Protein AF-A0A1Y5DXV9-F1 (afdb_monomer_lite)

pLDDT: mean 87.69, std 17.57, range [29.34, 98.81]

Foldseek 3Di:
DAAPVRHDPVQVVLLQLLLVCLQANFWFDDPPDTDTDGNVRPQLQQLCQLCLLLVLLQCVVLVFQEEEEEQSGPVNQQQFFWDDPNDGPGRGSCVVSVHNYYHYDYSNPDPDCVSLVAAGQEYEYEQHLLLGDPVHSLNVLLSSLVRHPEEYEYEDEQDFGSTATPVRHTSRPDHDDPVVVVVSNVVSCVVVVRYKYKYWYWYWDQDPVRDIDIAIDMDIPDPPDDRPRRPGIHTDDPDDPPPPPPPDDDD

Radius of gyration: 18.92 Å; chains: 1; bounding box: 68×48×38 Å

Structure (mmCIF, N/CA/C/O backbone):
data_AF-A0A1Y5DXV9-F1
#
_entry.id   AF-A0A1Y5DXV9-F1
#
loop_
_atom_site.group_PDB
_atom_site.id
_atom_site.type_symbol
_atom_site.label_atom_id
_atom_site.label_alt_id
_atom_site.label_comp_id
_atom_site.label_asym_id
_atom_site.label_entity_id
_atom_site.label_seq_id
_atom_site.pdbx_PDB_ins_code
_atom_site.Cartn_x
_atom_site.Cartn_y
_atom_site.Cartn_z
_atom_site.occupancy
_atom_site.B_iso_or_equiv
_atom_site.auth_seq_id
_atom_site.auth_comp_id
_atom_site.auth_asym_id
_atom_site.auth_atom_id
_atom_site.pdbx_PDB_model_num
ATOM 1 N N . MET A 1 1 ? -9.441 -16.872 -14.986 1.00 82.38 1 MET A N 1
ATOM 2 C CA . MET A 1 1 ? -9.303 -15.666 -14.138 1.00 82.38 1 MET A CA 1
ATOM 3 C C . MET A 1 1 ? -8.155 -15.964 -13.194 1.00 82.38 1 MET A C 1
ATOM 5 O O . MET A 1 1 ? -8.167 -17.059 -12.653 1.00 82.38 1 MET A O 1
ATOM 9 N N . PHE A 1 2 ? -7.154 -15.088 -13.084 1.00 96.69 2 PHE A N 1
ATOM 10 C CA . PHE A 1 2 ? -5.999 -15.335 -12.213 1.00 96.69 2 PHE A CA 1
ATOM 11 C C . PHE A 1 2 ? -6.393 -15.278 -10.736 1.00 96.69 2 PHE A C 1
ATOM 13 O O . PHE A 1 2 ? -7.434 -14.715 -10.384 1.00 96.69 2 PHE A O 1
ATOM 20 N N . SER A 1 3 ? -5.578 -15.893 -9.889 1.00 95.69 3 SER A N 1
ATOM 21 C CA . SER A 1 3 ? -5.812 -16.014 -8.451 1.00 95.69 3 SER A CA 1
ATOM 22 C C . SER A 1 3 ? -4.490 -16.026 -7.689 1.00 95.69 3 SER A C 1
ATOM 24 O O . SER A 1 3 ? -3.425 -16.050 -8.291 1.00 95.69 3 SER A O 1
ATOM 26 N N . GLU A 1 4 ? -4.559 -16.066 -6.363 1.00 91.19 4 GLU A N 1
ATOM 27 C CA . GLU A 1 4 ? -3.380 -16.208 -5.505 1.00 91.19 4 GLU A CA 1
ATOM 28 C C . GLU A 1 4 ? -2.577 -17.488 -5.802 1.00 91.19 4 GLU A C 1
ATOM 30 O O . GLU A 1 4 ? -1.352 -17.447 -5.862 1.00 91.19 4 GLU A O 1
ATOM 35 N N . ILE A 1 5 ? -3.263 -18.612 -6.047 1.00 93.19 5 ILE A N 1
ATOM 36 C CA . ILE A 1 5 ? -2.628 -19.910 -6.342 1.00 93.19 5 ILE A CA 1
ATOM 37 C C . ILE A 1 5 ? -2.169 -20.033 -7.800 1.00 93.19 5 ILE A C 1
ATOM 39 O O . ILE A 1 5 ? -1.269 -20.807 -8.114 1.00 93.19 5 ILE A O 1
ATOM 43 N N . GLU A 1 6 ? -2.791 -19.271 -8.699 1.00 96.44 6 GLU A N 1
ATOM 44 C CA . GLU A 1 6 ? -2.459 -19.234 -10.121 1.00 96.44 6 GLU A CA 1
ATOM 45 C C . GLU A 1 6 ? -2.420 -17.773 -10.598 1.00 96.44 6 GLU A C 1
ATOM 47 O O . GLU A 1 6 ? -3.349 -17.303 -11.273 1.00 96.44 6 GLU A O 1
ATOM 52 N N . PRO A 1 7 ? -1.374 -17.020 -10.206 1.00 97.19 7 PRO A N 1
ATOM 53 C CA . PRO A 1 7 ? -1.229 -15.623 -10.588 1.00 97.19 7 PRO A CA 1
ATOM 54 C C . PRO A 1 7 ? -0.811 -15.506 -12.053 1.00 97.19 7 PRO A C 1
ATOM 56 O O . PRO A 1 7 ? -0.262 -16.446 -12.659 1.00 97.19 7 PRO A O 1
ATOM 59 N N . SER A 1 8 ? -1.027 -14.327 -12.636 1.00 98.38 8 SER A N 1
ATOM 60 C CA . SER A 1 8 ? -0.649 -14.107 -14.029 1.00 98.38 8 SER A CA 1
ATOM 61 C C . SER A 1 8 ? 0.853 -14.322 -14.263 1.00 98.38 8 SER A C 1
ATOM 63 O O . SER A 1 8 ? 1.681 -14.158 -13.354 1.00 98.38 8 SER A O 1
ATOM 65 N N . PRO A 1 9 ? 1.259 -14.684 -15.495 1.00 98.06 9 PRO A N 1
ATOM 66 C CA . PRO A 1 9 ? 2.672 -14.710 -15.856 1.00 98.06 9 PRO A CA 1
ATOM 67 C C . PRO A 1 9 ? 3.368 -13.370 -15.586 1.00 98.06 9 PRO A C 1
ATOM 69 O O . PRO A 1 9 ? 4.515 -13.353 -15.142 1.00 98.06 9 PRO A O 1
ATOM 72 N N . ARG A 1 10 ? 2.666 -12.246 -15.799 1.00 97.44 10 ARG A N 1
ATOM 73 C CA . ARG A 1 10 ? 3.218 -10.910 -15.566 1.00 97.44 10 ARG A CA 1
ATOM 74 C C . ARG A 1 10 ? 3.415 -10.623 -14.080 1.00 97.44 10 ARG A C 1
ATOM 76 O O . ARG A 1 10 ? 4.441 -10.054 -13.725 1.00 97.44 10 ARG A O 1
ATOM 83 N N . TYR A 1 11 ? 2.498 -11.048 -13.214 1.00 97.88 11 TYR A N 1
ATOM 84 C CA . TYR A 1 11 ? 2.658 -10.916 -11.764 1.00 97.88 11 TYR A CA 1
ATOM 85 C C . TYR A 1 11 ? 3.888 -11.670 -11.274 1.00 97.88 11 TYR A C 1
ATOM 87 O O . TYR A 1 11 ? 4.726 -11.090 -10.591 1.00 97.88 11 TYR A O 1
ATOM 95 N N . ARG A 1 12 ? 4.048 -12.934 -11.693 1.00 97.06 12 ARG A N 1
ATOM 96 C CA . ARG A 1 12 ? 5.229 -13.743 -11.347 1.00 97.06 12 ARG A CA 1
ATOM 97 C C . ARG A 1 12 ? 6.522 -13.101 -11.834 1.00 97.06 12 ARG A C 1
ATOM 99 O O . ARG A 1 12 ? 7.478 -13.011 -11.076 1.00 97.06 12 ARG A O 1
ATOM 106 N N . GLN A 1 13 ? 6.535 -12.602 -13.070 1.00 97.38 13 GLN A N 1
ATOM 107 C CA . GLN A 1 13 ? 7.688 -11.881 -13.603 1.00 97.38 13 GLN A CA 1
ATOM 108 C C . GLN A 1 13 ? 8.024 -10.645 -12.759 1.00 97.38 13 GLN A C 1
ATOM 110 O O . GLN A 1 13 ? 9.181 -10.446 -12.403 1.00 97.38 13 GLN A O 1
ATOM 115 N N . LEU A 1 14 ? 7.029 -9.812 -12.444 1.00 97.25 14 LEU A N 1
ATOM 116 C CA . LEU A 1 14 ? 7.237 -8.611 -11.639 1.00 97.25 14 LEU A CA 1
ATOM 117 C C . LEU A 1 14 ? 7.742 -8.969 -10.244 1.00 97.25 14 LEU A C 1
ATOM 119 O O . LEU A 1 14 ? 8.692 -8.349 -9.785 1.00 97.25 14 LEU A O 1
ATOM 123 N N . LEU A 1 15 ? 7.185 -10.000 -9.612 1.00 95.81 15 LEU A N 1
ATOM 124 C CA . LEU A 1 15 ? 7.624 -10.462 -8.300 1.00 95.81 15 LEU A CA 1
ATOM 125 C C . LEU A 1 15 ? 9.120 -10.812 -8.282 1.00 95.81 15 LEU A C 1
ATOM 127 O O . LEU A 1 15 ? 9.847 -10.350 -7.405 1.00 95.81 15 LEU A O 1
ATOM 131 N N . GLU A 1 16 ? 9.600 -11.544 -9.288 1.00 96.25 16 GLU A N 1
ATOM 132 C CA . GLU A 1 16 ? 11.028 -11.858 -9.432 1.00 96.25 16 GLU A CA 1
ATOM 133 C C . GLU A 1 16 ? 11.886 -10.606 -9.669 1.00 96.25 16 GLU A C 1
ATOM 135 O O . GLU A 1 16 ? 12.970 -10.471 -9.101 1.00 96.25 16 GLU A O 1
ATOM 140 N N . LEU A 1 17 ? 11.393 -9.631 -10.440 1.00 96.75 17 LEU A N 1
ATOM 141 C CA . LEU A 1 17 ? 12.085 -8.350 -10.605 1.00 96.75 17 LEU A CA 1
ATOM 142 C C . LEU A 1 17 ? 12.174 -7.576 -9.281 1.00 96.75 17 LEU A C 1
ATOM 144 O O . LEU A 1 17 ? 13.233 -7.031 -8.971 1.00 96.75 17 LEU A O 1
ATOM 148 N N . TYR A 1 18 ? 11.110 -7.554 -8.477 1.00 96.62 18 TYR A N 1
ATOM 149 C CA . TYR A 1 18 ? 11.123 -6.906 -7.163 1.00 96.62 18 TYR A CA 1
ATOM 150 C C . TYR A 1 18 ? 12.075 -7.607 -6.188 1.00 96.62 18 TYR A C 1
ATOM 152 O O . TYR A 1 18 ? 12.847 -6.917 -5.519 1.00 96.62 18 TYR A O 1
ATOM 160 N N . LYS A 1 19 ? 12.116 -8.947 -6.173 1.00 95.88 19 LYS A N 1
ATOM 161 C CA . LYS A 1 19 ? 13.121 -9.725 -5.422 1.00 95.88 19 LYS A CA 1
ATOM 162 C C . LYS A 1 19 ? 14.546 -9.316 -5.801 1.00 95.88 19 LYS A C 1
ATOM 164 O O . LYS A 1 19 ? 15.366 -9.012 -4.931 1.00 95.88 19 LYS A O 1
ATOM 169 N N . LEU A 1 20 ? 14.835 -9.215 -7.103 1.00 96.00 20 LEU A N 1
ATOM 170 C CA . LEU A 1 20 ? 16.138 -8.749 -7.589 1.00 96.00 20 LEU A CA 1
ATOM 171 C C . LEU A 1 20 ? 16.454 -7.329 -7.111 1.00 96.00 20 LEU A C 1
ATOM 173 O O . LEU A 1 20 ? 17.567 -7.081 -6.651 1.00 96.00 20 LEU A O 1
ATOM 177 N N . MET A 1 21 ? 15.484 -6.416 -7.172 1.00 96.56 21 MET A N 1
ATOM 178 C CA . MET A 1 21 ? 15.636 -5.027 -6.726 1.00 96.56 21 MET A CA 1
ATOM 179 C C . MET A 1 21 ? 15.884 -4.922 -5.214 1.00 96.56 21 MET A C 1
ATOM 181 O O . MET A 1 21 ? 16.690 -4.100 -4.777 1.00 96.56 21 MET A O 1
ATOM 185 N N . HIS A 1 22 ? 15.255 -5.775 -4.401 1.00 96.50 22 HIS A N 1
ATOM 186 C CA . HIS A 1 22 ? 15.556 -5.869 -2.971 1.00 96.50 22 HIS A CA 1
ATOM 187 C C . HIS A 1 22 ? 17.003 -6.308 -2.708 1.00 96.50 22 HIS A C 1
ATOM 189 O O . HIS A 1 22 ? 17.652 -5.741 -1.824 1.00 96.50 22 HIS A O 1
ATOM 195 N N . GLY A 1 23 ? 17.507 -7.276 -3.482 1.00 96.31 23 GLY A N 1
ATOM 196 C CA . GLY A 1 23 ? 18.852 -7.837 -3.325 1.00 96.31 23 GLY A CA 1
ATOM 197 C C . GLY A 1 23 ? 19.985 -6.990 -3.914 1.00 96.31 23 GLY A C 1
ATOM 198 O O . GLY A 1 23 ? 21.087 -6.993 -3.371 1.00 96.31 23 GLY A O 1
ATOM 199 N N . HIS A 1 24 ? 19.725 -6.235 -4.985 1.00 96.31 24 HIS A N 1
ATOM 200 C CA . HIS A 1 24 ? 20.769 -5.539 -5.756 1.00 96.31 24 HIS A CA 1
ATOM 201 C C . HIS A 1 24 ? 20.641 -4.014 -5.734 1.00 96.31 24 HIS A C 1
ATOM 203 O O . HIS A 1 24 ? 21.600 -3.312 -6.047 1.00 96.31 24 HIS A O 1
ATOM 209 N N . GLY A 1 25 ? 19.495 -3.485 -5.304 1.00 96.19 25 GLY A N 1
ATOM 210 C CA . GLY A 1 25 ? 19.206 -2.060 -5.365 1.00 96.19 25 GLY A CA 1
ATOM 211 C C . GLY A 1 25 ? 18.468 -1.659 -6.636 1.00 96.19 25 GLY A C 1
ATOM 212 O O . GLY A 1 25 ? 18.003 -2.500 -7.406 1.00 96.19 25 GLY A O 1
ATOM 213 N N . VAL A 1 26 ? 18.305 -0.350 -6.825 1.00 95.31 26 VAL A N 1
ATOM 214 C CA . VAL A 1 26 ? 17.503 0.214 -7.918 1.00 95.31 26 VAL A CA 1
ATOM 215 C C . VAL A 1 26 ? 18.116 1.480 -8.479 1.00 95.31 26 VAL A C 1
ATOM 217 O O . VAL A 1 26 ? 18.692 2.270 -7.737 1.00 95.31 26 VAL A O 1
ATOM 220 N N . SER A 1 27 ? 17.859 1.748 -9.753 1.00 91.00 27 SER A N 1
ATOM 221 C CA . SER A 1 27 ? 18.054 3.077 -10.326 1.00 91.00 27 SER A CA 1
ATOM 222 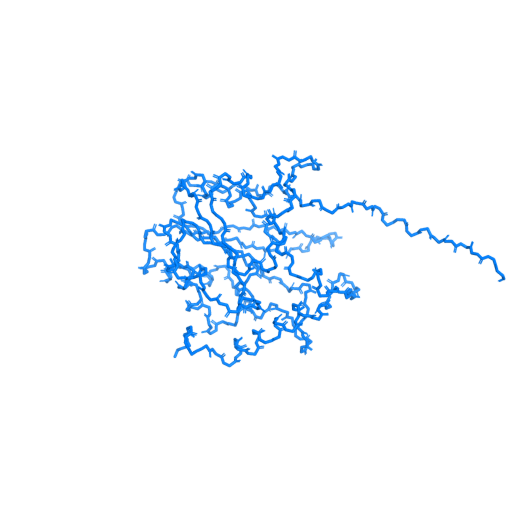C C . SER A 1 27 ? 16.770 3.896 -10.181 1.00 91.00 27 SER A C 1
ATOM 224 O O . SER A 1 27 ? 15.664 3.438 -10.500 1.00 91.00 27 SER A O 1
ATOM 226 N N . ARG A 1 28 ? 16.906 5.128 -9.686 1.00 90.69 28 ARG A N 1
ATOM 227 C CA . ARG A 1 28 ? 15.809 6.087 -9.537 1.00 90.69 28 ARG A CA 1
ATOM 228 C C . ARG A 1 28 ? 16.065 7.345 -10.337 1.00 90.69 28 ARG A C 1
ATOM 230 O O . ARG A 1 28 ? 17.163 7.882 -10.328 1.00 90.69 28 ARG A O 1
ATOM 237 N N . ARG A 1 29 ? 15.019 7.871 -10.961 1.00 84.44 29 ARG A N 1
ATOM 238 C CA . ARG A 1 29 ? 15.056 9.166 -11.626 1.00 84.44 29 ARG A CA 1
ATOM 239 C C . ARG A 1 29 ? 14.709 10.287 -10.650 1.00 84.44 29 ARG A C 1
ATOM 241 O O . ARG A 1 29 ? 13.638 10.261 -10.039 1.00 84.44 29 ARG A O 1
ATOM 248 N N . SER A 1 30 ? 15.578 11.288 -10.565 1.00 80.19 30 SER A N 1
ATOM 249 C CA . SER A 1 30 ? 15.343 12.547 -9.857 1.00 80.19 30 SER A CA 1
ATOM 250 C C . SER A 1 30 ? 15.525 13.699 -10.842 1.00 80.19 30 SER A C 1
ATOM 252 O O . SER A 1 30 ? 16.637 14.028 -11.243 1.00 80.19 30 SER A O 1
ATOM 254 N N . GLY A 1 31 ? 14.418 14.265 -11.330 1.00 80.69 31 GLY A N 1
ATOM 255 C CA . GLY A 1 31 ? 14.469 15.226 -12.434 1.00 80.69 31 GLY A CA 1
ATOM 256 C C . GLY A 1 31 ? 15.096 14.611 -13.692 1.00 80.69 31 GLY A C 1
ATOM 257 O O . GLY A 1 31 ? 14.545 13.665 -14.262 1.00 80.69 31 GLY A O 1
ATOM 258 N N . ASN A 1 32 ? 16.239 15.151 -14.119 1.00 81.69 32 ASN A N 1
ATOM 259 C CA . ASN A 1 32 ? 16.995 14.655 -15.274 1.00 81.69 32 ASN A CA 1
ATOM 260 C C . ASN A 1 32 ? 18.087 13.642 -14.904 1.00 81.69 32 ASN A C 1
ATOM 262 O O . ASN A 1 32 ? 18.665 13.039 -15.804 1.00 81.69 32 ASN A O 1
ATOM 266 N N . GLU A 1 33 ? 18.341 13.430 -13.616 1.00 87.19 33 GLU A N 1
ATOM 267 C CA . GLU A 1 33 ? 19.410 12.563 -13.131 1.00 87.19 33 GLU A CA 1
ATOM 268 C C . GLU A 1 33 ? 18.899 11.155 -12.835 1.00 87.19 33 GLU A C 1
ATOM 270 O O . GLU A 1 33 ? 17.729 10.950 -12.486 1.00 87.19 33 GLU A O 1
ATOM 275 N N . VAL A 1 34 ? 19.796 10.181 -12.975 1.00 88.12 34 VAL A N 1
ATOM 276 C CA . VAL A 1 34 ? 19.594 8.799 -12.540 1.00 88.12 34 VAL A CA 1
ATOM 277 C C . VAL A 1 34 ? 20.519 8.558 -11.356 1.00 88.12 34 VAL A C 1
ATOM 279 O O . VAL A 1 34 ? 21.721 8.783 -11.450 1.00 88.12 34 VAL A O 1
ATOM 282 N N . ILE A 1 35 ? 19.937 8.132 -10.242 1.00 92.38 35 ILE A N 1
ATOM 283 C CA . ILE A 1 35 ? 20.620 7.872 -8.980 1.00 92.38 35 ILE A CA 1
ATOM 284 C C . ILE A 1 35 ? 20.474 6.390 -8.675 1.00 92.38 35 ILE A C 1
ATOM 286 O O . ILE A 1 35 ? 19.351 5.889 -8.555 1.00 92.38 35 ILE A O 1
ATOM 290 N N . ASP A 1 36 ? 21.595 5.706 -8.495 1.00 93.25 36 ASP A N 1
ATOM 291 C CA . ASP A 1 36 ? 21.596 4.327 -8.030 1.00 93.25 36 ASP A CA 1
ATOM 292 C C . ASP A 1 36 ? 21.473 4.277 -6.508 1.00 93.25 36 ASP A C 1
ATOM 294 O O . ASP A 1 36 ? 22.183 4.945 -5.755 1.00 93.25 36 ASP A O 1
ATOM 298 N N . VAL A 1 37 ? 20.526 3.473 -6.044 1.00 94.19 37 VAL A N 1
ATOM 299 C CA . VAL A 1 37 ? 20.231 3.252 -4.635 1.00 94.19 37 VAL A CA 1
ATOM 300 C C . VAL A 1 37 ? 20.658 1.838 -4.297 1.00 94.19 37 VAL A C 1
ATOM 302 O O . VAL A 1 37 ? 20.093 0.876 -4.811 1.00 94.19 37 VAL A O 1
ATOM 305 N N . ALA A 1 38 ? 21.631 1.710 -3.397 1.00 96.44 38 ALA A N 1
ATOM 306 C CA . ALA A 1 38 ? 22.118 0.413 -2.943 1.00 96.44 38 ALA A CA 1
ATOM 307 C C . ALA A 1 38 ? 20.986 -0.471 -2.389 1.00 96.44 38 ALA A C 1
ATOM 309 O O . ALA A 1 38 ? 20.002 0.030 -1.829 1.00 96.44 38 ALA A O 1
ATOM 310 N N . ALA A 1 39 ? 21.170 -1.791 -2.481 1.00 96.19 39 ALA A N 1
ATOM 311 C CA . ALA A 1 39 ? 20.228 -2.800 -2.001 1.00 96.19 39 ALA A CA 1
ATOM 312 C C . ALA A 1 39 ? 19.679 -2.466 -0.616 1.00 96.19 39 ALA A C 1
ATOM 314 O O . ALA A 1 39 ? 18.476 -2.283 -0.484 1.00 96.19 39 ALA A O 1
ATOM 315 N N . HIS A 1 40 ? 20.533 -2.252 0.393 1.00 94.69 40 HIS A N 1
ATOM 316 C CA . HIS A 1 40 ? 20.106 -1.966 1.769 1.00 94.69 40 HIS A CA 1
ATOM 317 C C . HIS A 1 40 ? 19.231 -0.702 1.903 1.00 94.69 40 HIS A C 1
ATOM 319 O O . HIS A 1 40 ? 18.319 -0.716 2.724 1.00 94.69 40 HIS A O 1
ATOM 325 N N . ASN A 1 41 ? 19.385 0.303 1.032 1.00 94.69 41 ASN A N 1
ATOM 326 C CA . ASN A 1 41 ? 18.595 1.548 1.020 1.00 94.69 41 ASN A CA 1
ATOM 327 C C . ASN A 1 41 ? 17.334 1.495 0.137 1.00 94.69 41 ASN A C 1
ATOM 329 O O . ASN A 1 41 ? 16.573 2.464 0.051 1.00 94.69 41 ASN A O 1
ATOM 333 N N . THR A 1 42 ? 17.091 0.370 -0.529 1.00 94.88 42 THR A N 1
ATOM 334 C CA . THR A 1 42 ? 15.933 0.169 -1.403 1.00 94.88 42 THR A CA 1
ATOM 335 C C . THR A 1 42 ? 14.712 -0.303 -0.605 1.00 94.88 42 THR A C 1
ATOM 337 O O . THR A 1 42 ? 14.847 -1.096 0.323 1.00 94.88 42 THR A O 1
ATOM 340 N N . PHE A 1 43 ? 13.520 0.199 -0.948 1.00 95.44 43 PHE A N 1
ATOM 341 C CA . PHE A 1 43 ? 12.231 -0.185 -0.340 1.00 95.44 43 PHE A CA 1
ATOM 342 C C . PHE A 1 43 ? 12.209 -0.180 1.202 1.00 95.44 43 PHE A C 1
ATOM 344 O O . PHE A 1 43 ? 11.799 -1.137 1.847 1.00 95.44 43 PHE A O 1
ATOM 351 N N . LEU A 1 44 ? 12.617 0.938 1.811 1.00 96.06 44 LEU A N 1
ATOM 352 C CA . LEU A 1 44 ? 12.584 1.143 3.270 1.00 96.06 44 LEU A CA 1
ATOM 353 C C . LEU A 1 44 ? 11.169 1.362 3.855 1.00 96.06 44 LEU A C 1
ATOM 355 O O . LEU A 1 44 ? 11.055 1.744 5.010 1.00 96.06 44 LEU A O 1
ATOM 359 N N . GLY A 1 45 ? 10.107 1.267 3.044 1.00 95.00 45 GLY A N 1
ATOM 360 C CA . GLY A 1 45 ? 8.710 1.491 3.459 1.00 95.00 45 GLY A CA 1
ATOM 361 C C . GLY A 1 45 ? 8.328 2.933 3.848 1.00 95.00 45 GLY A C 1
ATOM 362 O O . GLY A 1 45 ? 7.162 3.233 4.092 1.00 95.00 45 GLY A O 1
ATOM 363 N N . ARG A 1 46 ? 9.266 3.890 3.809 1.00 94.38 46 ARG A N 1
ATOM 364 C CA . ARG A 1 46 ? 9.053 5.301 4.212 1.00 94.38 46 ARG A CA 1
ATOM 365 C C . ARG A 1 46 ? 8.009 6.088 3.405 1.00 94.38 46 ARG A C 1
ATOM 367 O O . ARG A 1 46 ? 7.640 7.192 3.800 1.00 94.38 46 ARG A O 1
ATOM 374 N N . GLY A 1 47 ? 7.499 5.545 2.298 1.00 91.38 47 GLY A N 1
ATOM 375 C CA . GLY A 1 47 ? 6.402 6.161 1.542 1.00 91.38 47 GLY A CA 1
ATOM 376 C C . GLY A 1 47 ? 5.119 6.332 2.367 1.00 91.38 47 GLY A C 1
ATOM 377 O O . GLY A 1 47 ? 4.332 7.237 2.086 1.00 91.38 47 GLY A O 1
ATOM 378 N N . ILE A 1 48 ? 4.954 5.514 3.412 1.00 94.94 48 ILE A N 1
ATOM 379 C CA . ILE A 1 48 ? 3.834 5.558 4.353 1.00 94.94 48 ILE A CA 1
ATOM 380 C C . ILE A 1 48 ? 3.720 6.866 5.130 1.00 94.94 48 ILE A C 1
ATOM 382 O O . ILE A 1 48 ? 2.609 7.249 5.480 1.00 94.94 48 ILE A O 1
ATOM 386 N N . PHE A 1 49 ? 4.826 7.589 5.355 1.00 93.88 49 PHE A N 1
ATOM 387 C CA . PHE A 1 49 ? 4.844 8.806 6.179 1.00 93.88 49 PHE A CA 1
ATOM 388 C C . PHE A 1 49 ? 3.925 9.911 5.658 1.00 93.88 49 PHE A C 1
ATOM 390 O O . PHE A 1 49 ? 3.391 10.686 6.450 1.00 93.88 49 PHE A O 1
ATOM 397 N N . ARG A 1 50 ? 3.649 9.925 4.348 1.00 90.88 50 ARG A N 1
ATOM 398 C CA . ARG A 1 50 ? 2.643 10.821 3.763 1.00 90.88 50 ARG A CA 1
ATOM 399 C C . ARG A 1 50 ? 1.255 10.579 4.359 1.00 90.88 50 ARG A C 1
ATOM 401 O O . ARG A 1 50 ? 0.534 11.538 4.591 1.00 90.88 50 ARG A O 1
ATOM 408 N N . HIS A 1 51 ? 0.951 9.332 4.718 1.00 93.81 51 HIS A N 1
ATOM 409 C CA . HIS A 1 51 ? -0.381 8.856 5.079 1.00 93.81 51 HIS A CA 1
ATOM 410 C C . HIS A 1 51 ? -0.605 8.526 6.553 1.00 93.81 51 HIS A C 1
ATOM 412 O O . HIS A 1 51 ? -1.699 8.112 6.938 1.00 93.81 51 HIS A O 1
ATOM 418 N N . ILE A 1 52 ? 0.383 8.752 7.421 1.00 94.81 52 ILE A N 1
ATOM 419 C CA . ILE A 1 52 ? 0.309 8.303 8.822 1.00 94.81 52 ILE A CA 1
ATOM 420 C C . ILE A 1 52 ? -0.828 8.954 9.610 1.00 94.81 52 ILE A C 1
ATOM 422 O O . ILE A 1 52 ? -1.333 8.342 10.546 1.00 94.81 52 ILE A O 1
ATOM 426 N N . ASN A 1 53 ? -1.244 10.171 9.247 1.00 92.31 53 ASN A N 1
ATOM 427 C CA . ASN A 1 53 ? -2.363 10.867 9.890 1.00 92.31 53 ASN A CA 1
ATOM 428 C C . ASN A 1 53 ? -3.701 10.263 9.470 1.00 92.31 53 ASN A C 1
ATOM 430 O O . ASN A 1 53 ? -4.534 9.973 10.321 1.00 92.31 53 ASN A O 1
ATOM 434 N N . SER A 1 54 ? -3.865 10.027 8.172 1.00 92.12 54 SER A N 1
ATOM 435 C CA . SER A 1 54 ? -5.020 9.363 7.572 1.00 92.12 54 SER A CA 1
ATOM 436 C C . SER A 1 54 ? -5.220 7.965 8.160 1.00 92.12 54 SER A C 1
ATOM 438 O O . SER A 1 54 ? -6.308 7.632 8.628 1.00 92.12 54 SER A O 1
ATOM 440 N N . ILE A 1 55 ? -4.141 7.181 8.233 1.00 96.31 55 ILE A N 1
ATOM 441 C CA . ILE A 1 55 ? -4.138 5.851 8.852 1.00 96.31 55 ILE A CA 1
ATOM 442 C C . ILE A 1 55 ? -4.465 5.955 10.347 1.00 96.31 55 ILE A C 1
ATOM 444 O O . ILE A 1 55 ? -5.338 5.240 10.830 1.00 96.31 55 ILE A O 1
ATOM 448 N N . ARG A 1 56 ? -3.851 6.896 11.079 1.00 95.75 56 ARG A N 1
ATOM 449 C CA . ARG A 1 56 ? -4.154 7.120 12.502 1.00 95.75 56 ARG A CA 1
ATOM 450 C C . ARG A 1 56 ? -5.629 7.435 12.744 1.00 95.75 56 ARG A C 1
ATOM 452 O O . ARG A 1 56 ? -6.201 6.924 13.700 1.00 95.75 56 ARG A O 1
ATOM 459 N N . THR A 1 57 ? -6.245 8.260 11.901 1.00 93.38 57 THR A N 1
ATOM 460 C CA . THR A 1 57 ? -7.673 8.588 11.996 1.00 93.38 57 THR A CA 1
ATOM 461 C C . THR A 1 57 ? -8.539 7.339 11.837 1.00 93.38 57 THR A C 1
ATOM 463 O O . THR A 1 57 ? -9.436 7.121 12.652 1.00 93.38 57 THR A O 1
ATOM 466 N N . LEU A 1 58 ? -8.236 6.484 10.854 1.00 95.12 58 LEU A N 1
ATOM 467 C CA . LEU A 1 58 ? -8.935 5.208 10.669 1.00 95.12 58 LEU A CA 1
ATOM 468 C C . LEU A 1 58 ? -8.759 4.288 11.880 1.00 95.12 58 LEU A C 1
ATOM 470 O O . LEU A 1 58 ? -9.744 3.739 12.371 1.00 95.12 58 LEU A O 1
ATOM 474 N N . ILE A 1 59 ? -7.538 4.180 12.410 1.00 97.06 59 ILE A N 1
ATOM 475 C CA . ILE A 1 59 ? -7.226 3.392 13.611 1.00 97.06 59 ILE A CA 1
ATOM 476 C C . ILE A 1 59 ? -8.050 3.868 14.809 1.00 97.06 59 ILE A C 1
ATOM 478 O O . ILE A 1 59 ? -8.676 3.058 15.487 1.00 97.06 59 ILE A O 1
ATOM 482 N N . GLN A 1 60 ? -8.092 5.180 15.050 1.00 94.88 60 GLN A N 1
ATOM 483 C CA . GLN A 1 60 ? -8.798 5.761 16.190 1.00 94.88 60 GLN A CA 1
ATOM 484 C C . GLN A 1 60 ? -10.310 5.555 16.108 1.00 94.88 60 GLN A C 1
ATOM 486 O O . GLN A 1 60 ? -10.916 5.161 17.099 1.00 94.88 60 GLN A O 1
ATOM 491 N N . VAL A 1 61 ? -10.917 5.790 14.942 1.00 92.31 61 VAL A N 1
ATOM 492 C CA . VAL A 1 61 ? -12.376 5.667 14.782 1.00 92.31 61 VAL A CA 1
ATOM 493 C C . VAL A 1 61 ? -12.842 4.215 14.797 1.00 92.31 61 VAL A C 1
ATOM 495 O O . VAL A 1 61 ? -13.909 3.921 15.325 1.00 92.31 61 VAL A O 1
ATOM 498 N N . SER A 1 62 ? -12.036 3.294 14.277 1.00 94.50 62 SER A N 1
ATOM 499 C CA . SER A 1 62 ? -12.343 1.860 14.335 1.00 94.50 62 SER A CA 1
ATOM 500 C C . SER A 1 62 ? -11.956 1.200 15.666 1.00 94.50 62 SER A C 1
ATOM 502 O O . SER A 1 62 ? -12.278 0.033 15.887 1.00 94.50 62 SER A O 1
ATOM 504 N N . GLY A 1 63 ? -11.233 1.900 16.548 1.00 96.50 63 GLY A N 1
ATOM 505 C CA . GLY A 1 63 ? -10.638 1.296 17.742 1.00 96.50 63 GLY A CA 1
ATOM 506 C C . GLY A 1 63 ? -9.706 0.131 17.393 1.00 96.50 63 GLY A C 1
ATOM 507 O O . GLY A 1 63 ? -9.757 -0.914 18.041 1.00 96.50 63 GLY A O 1
ATOM 508 N N . SER A 1 64 ? -8.941 0.256 16.306 1.00 98.19 64 SER A N 1
ATOM 509 C CA . SER A 1 64 ? -8.029 -0.791 15.836 1.00 98.19 64 SER A CA 1
ATOM 510 C C . SER A 1 64 ? -6.791 -0.894 16.721 1.00 98.19 64 SER A C 1
ATOM 512 O O . SER A 1 64 ? -6.204 0.122 17.083 1.00 98.19 64 SER A O 1
ATOM 514 N N . ILE A 1 65 ? -6.366 -2.120 17.027 1.00 98.44 65 ILE A N 1
ATOM 515 C CA . ILE A 1 65 ? -5.162 -2.395 17.827 1.00 98.44 65 ILE A CA 1
ATOM 516 C C . ILE A 1 65 ? -4.125 -3.258 17.100 1.00 98.44 65 ILE A C 1
ATOM 518 O O . ILE A 1 65 ? -3.014 -3.398 17.603 1.00 98.44 65 ILE A O 1
ATOM 522 N N . SER A 1 66 ? -4.450 -3.824 15.938 1.00 98.56 66 SER A N 1
ATOM 523 C CA . SER A 1 66 ? -3.528 -4.639 15.141 1.00 98.56 66 SER A CA 1
ATOM 524 C C . SER A 1 66 ? -3.554 -4.225 13.672 1.00 98.56 66 SER A C 1
ATOM 526 O O . SER A 1 66 ? -4.629 -4.029 13.103 1.00 98.56 66 SER A O 1
ATOM 528 N N . ILE A 1 67 ? -2.375 -4.078 13.061 1.00 98.62 67 ILE A N 1
ATOM 529 C CA . ILE A 1 67 ? -2.220 -3.655 11.663 1.00 98.62 67 ILE A CA 1
ATOM 530 C C . ILE A 1 67 ? -1.376 -4.659 10.882 1.00 98.62 67 ILE A C 1
ATOM 532 O O . ILE A 1 67 ? -0.334 -5.094 11.364 1.00 98.62 67 ILE A O 1
ATOM 536 N N . LEU A 1 68 ? -1.795 -4.974 9.660 1.00 98.50 68 LEU A N 1
ATOM 537 C CA . LEU A 1 68 ? -0.947 -5.590 8.641 1.00 98.50 68 LEU A CA 1
ATOM 538 C C . LEU A 1 68 ? -0.529 -4.529 7.624 1.00 98.50 68 LEU A C 1
ATOM 540 O O . LEU A 1 68 ? -1.393 -3.925 6.990 1.00 98.50 68 LEU A O 1
ATOM 544 N N . ASP A 1 69 ? 0.773 -4.337 7.440 1.00 98.25 69 ASP A N 1
ATOM 545 C CA . ASP A 1 69 ? 1.352 -3.533 6.361 1.00 98.25 69 ASP A CA 1
ATOM 546 C C . ASP A 1 69 ? 1.770 -4.447 5.209 1.00 98.25 69 ASP A C 1
ATOM 548 O O . ASP A 1 69 ? 2.812 -5.102 5.256 1.00 98.25 69 ASP A O 1
ATOM 552 N N . TYR A 1 70 ? 0.900 -4.534 4.204 1.00 98.06 70 TYR A N 1
ATOM 553 C CA . TYR A 1 70 ? 1.074 -5.355 3.014 1.00 98.06 70 TYR A CA 1
ATOM 554 C C . TYR A 1 70 ? 1.879 -4.588 1.962 1.00 98.06 70 TYR A C 1
ATOM 556 O O . TYR A 1 70 ? 1.456 -3.531 1.493 1.00 98.06 70 TYR A O 1
ATOM 564 N N . GLY A 1 71 ? 3.011 -5.150 1.547 1.00 96.81 71 GLY A N 1
ATOM 565 C CA . GLY A 1 71 ? 4.050 -4.465 0.781 1.00 96.81 71 GLY A CA 1
ATOM 566 C C . GLY A 1 71 ? 4.843 -3.473 1.635 1.00 96.81 71 GLY A C 1
ATOM 567 O O . GLY A 1 71 ? 5.127 -2.358 1.195 1.00 96.81 71 GLY A O 1
ATOM 568 N N . SER A 1 72 ? 5.178 -3.854 2.873 1.00 96.94 72 SER A N 1
ATOM 569 C CA . SER A 1 72 ? 5.908 -3.007 3.827 1.00 96.94 72 SER A CA 1
ATOM 570 C C . SER A 1 72 ? 7.345 -2.676 3.403 1.00 96.94 72 SER A C 1
ATOM 572 O O . SER A 1 72 ? 8.037 -1.921 4.098 1.00 96.94 72 SER A O 1
ATOM 574 N N . GLY A 1 73 ? 7.847 -3.271 2.317 1.00 96.25 73 GLY A N 1
ATOM 575 C CA . GLY A 1 73 ? 9.267 -3.341 2.026 1.00 96.25 73 GLY A CA 1
ATOM 576 C C . GLY A 1 73 ? 10.009 -3.970 3.200 1.00 96.25 73 GLY A C 1
ATOM 577 O O . GLY A 1 73 ? 9.539 -4.914 3.829 1.00 96.25 73 GLY A O 1
ATOM 578 N N . LYS A 1 74 ? 11.148 -3.383 3.563 1.00 96.19 74 LYS A N 1
ATOM 579 C CA . LYS A 1 74 ? 11.989 -3.853 4.674 1.00 96.19 74 LYS A CA 1
ATOM 580 C C . LYS A 1 74 ? 11.484 -3.512 6.082 1.00 96.19 74 LYS A C 1
ATOM 582 O O . LYS A 1 74 ? 12.204 -3.766 7.041 1.00 96.19 74 LYS A O 1
ATOM 587 N N . GLY A 1 75 ? 10.330 -2.859 6.230 1.00 95.88 75 GLY A N 1
ATOM 588 C CA . GLY A 1 75 ? 9.769 -2.535 7.550 1.00 95.88 75 GLY A CA 1
ATOM 589 C C . GLY A 1 75 ? 10.522 -1.456 8.351 1.00 95.88 75 GLY A C 1
ATOM 590 O O . GLY A 1 75 ? 10.180 -1.196 9.503 1.00 95.88 75 GLY A O 1
ATOM 591 N N . VAL A 1 76 ? 11.525 -0.787 7.767 1.00 96.56 76 VAL A N 1
ATOM 592 C CA . VAL A 1 76 ? 12.367 0.215 8.457 1.00 96.56 76 VAL A CA 1
ATOM 593 C C . VAL A 1 76 ? 11.550 1.405 8.979 1.00 96.56 76 VAL A C 1
ATOM 595 O O . VAL A 1 76 ? 11.873 1.949 10.035 1.00 96.56 76 VAL A O 1
ATOM 598 N N . GLN A 1 77 ? 10.439 1.746 8.319 1.00 96.19 77 GLN A N 1
ATOM 599 C CA . GLN A 1 77 ? 9.485 2.772 8.750 1.00 96.19 77 GLN A CA 1
ATOM 600 C C . GLN A 1 77 ? 8.981 2.592 10.191 1.00 96.19 77 GLN A C 1
ATOM 602 O O . GLN A 1 77 ? 8.621 3.574 10.835 1.00 96.19 77 GLN A O 1
ATOM 607 N N . TYR A 1 78 ? 8.964 1.362 10.716 1.00 96.69 78 TYR A N 1
ATOM 608 C CA . TYR A 1 78 ? 8.508 1.072 12.079 1.00 96.69 78 TYR A CA 1
ATOM 609 C C . TYR A 1 78 ? 9.572 1.324 13.149 1.00 96.69 78 TYR A C 1
ATOM 611 O O . TYR A 1 78 ? 9.251 1.329 14.335 1.00 96.69 78 TYR A O 1
ATOM 619 N N . THR A 1 79 ? 10.811 1.591 12.735 1.00 95.31 79 THR A N 1
ATOM 620 C CA . THR A 1 79 ? 11.926 1.994 13.608 1.00 95.31 79 THR A CA 1
ATOM 621 C C . THR A 1 79 ? 12.308 3.468 13.457 1.00 95.31 79 THR A C 1
ATOM 623 O O . THR A 1 79 ? 13.134 3.969 14.215 1.00 95.31 79 THR A O 1
ATOM 626 N N . ASP A 1 80 ? 11.713 4.166 12.485 1.00 94.81 80 ASP A N 1
ATOM 627 C CA . ASP A 1 80 ? 11.952 5.585 12.241 1.00 94.81 80 ASP A CA 1
ATOM 628 C C . ASP A 1 80 ? 11.146 6.469 13.212 1.00 94.81 80 ASP A C 1
ATOM 630 O O . ASP A 1 80 ? 9.967 6.222 13.485 1.00 94.81 80 ASP A O 1
ATOM 634 N N . ASP A 1 81 ? 11.753 7.576 13.647 1.00 96.12 81 ASP A N 1
ATOM 635 C CA . ASP A 1 81 ? 11.068 8.615 14.417 1.00 96.12 81 ASP A CA 1
ATOM 636 C C . ASP A 1 81 ? 9.950 9.285 13.604 1.00 96.12 81 ASP A C 1
ATOM 638 O O . ASP A 1 81 ? 10.117 9.640 12.431 1.00 96.12 81 ASP A O 1
ATOM 642 N N . VAL A 1 82 ? 8.828 9.578 14.266 1.00 94.81 82 VAL A N 1
ATOM 643 C CA . VAL A 1 82 ? 7.746 10.371 13.674 1.00 94.81 82 VAL A CA 1
ATOM 644 C C . VAL A 1 82 ? 7.958 11.841 13.995 1.00 94.81 82 VAL A C 1
ATOM 646 O O . VAL A 1 82 ? 8.017 12.227 15.166 1.00 94.81 82 VAL A O 1
ATOM 649 N N . LEU A 1 83 ? 8.014 12.684 12.961 1.00 91.62 83 LEU A N 1
ATOM 650 C CA . LEU A 1 83 ? 8.128 14.130 13.122 1.00 91.62 83 LEU A CA 1
ATOM 651 C C . LEU A 1 83 ? 6.858 14.881 12.746 1.00 91.62 83 LEU A C 1
ATOM 653 O O . LEU A 1 83 ? 6.132 14.528 11.818 1.00 91.62 83 LEU A O 1
ATOM 657 N N . ARG A 1 84 ? 6.683 16.034 13.388 1.00 86.19 84 ARG A N 1
ATOM 658 C CA . ARG A 1 84 ? 5.751 17.080 12.978 1.00 86.19 84 ARG A CA 1
ATOM 659 C C . ARG A 1 84 ? 6.479 18.418 12.982 1.00 86.19 84 ARG A C 1
ATOM 661 O O . ARG A 1 84 ? 7.004 18.830 14.013 1.00 86.19 84 ARG A O 1
ATOM 668 N N . ASN A 1 85 ? 6.515 19.098 11.834 1.00 86.12 85 ASN A N 1
ATOM 669 C CA . ASN A 1 85 ? 7.235 20.369 11.656 1.00 86.12 85 ASN A CA 1
ATOM 670 C C . ASN A 1 85 ? 8.703 20.296 12.136 1.00 86.12 85 ASN A C 1
ATOM 672 O O . ASN A 1 85 ? 9.166 21.165 12.873 1.00 86.12 85 ASN A O 1
ATOM 676 N N . GLY A 1 86 ? 9.404 19.211 11.787 1.00 87.94 86 GLY A N 1
ATOM 677 C CA . GLY A 1 86 ? 10.806 18.978 12.163 1.00 87.94 86 GLY A CA 1
ATOM 678 C C . GLY A 1 86 ? 11.044 18.587 13.627 1.00 87.94 86 GLY A C 1
ATOM 679 O O . GLY A 1 86 ? 12.183 18.344 14.007 1.00 87.94 86 GLY A O 1
ATOM 680 N N . LYS A 1 87 ? 9.999 18.503 14.459 1.00 92.25 87 LYS A N 1
ATOM 681 C CA . LYS A 1 87 ? 10.108 18.072 15.859 1.00 92.25 87 LYS A CA 1
ATOM 682 C C . LYS A 1 87 ? 9.609 16.646 16.022 1.00 92.25 87 LYS A C 1
ATOM 684 O O . LYS A 1 87 ? 8.542 16.310 15.511 1.00 92.25 87 LYS A O 1
ATOM 689 N N . LYS A 1 88 ? 10.356 15.834 16.769 1.00 95.50 88 LYS A N 1
ATOM 690 C CA . LYS A 1 88 ? 9.958 14.470 17.124 1.00 95.50 88 LYS A CA 1
ATOM 691 C C . LYS A 1 88 ? 8.679 14.491 17.959 1.00 95.50 88 LYS A C 1
ATOM 693 O O . LYS A 1 88 ? 8.605 15.205 18.956 1.00 95.50 88 LYS A O 1
ATOM 698 N N . VAL A 1 89 ? 7.680 13.724 17.528 1.00 96.19 89 VAL A N 1
ATOM 699 C CA . VAL A 1 89 ? 6.392 13.552 18.220 1.00 96.19 89 VAL A CA 1
ATOM 700 C C . VAL A 1 89 ? 6.138 12.113 18.662 1.00 96.19 89 VAL A C 1
ATOM 702 O O . VAL A 1 89 ? 5.224 11.896 19.451 1.00 96.19 89 VAL A O 1
ATOM 705 N N . SER A 1 90 ? 6.911 11.146 18.161 1.00 96.81 90 SER A N 1
ATOM 706 C CA . SER A 1 90 ? 6.886 9.750 18.607 1.00 96.81 90 SER A CA 1
ATOM 707 C C . SER A 1 90 ? 8.163 9.018 18.175 1.00 96.81 90 SER A C 1
ATOM 709 O O . SER A 1 90 ? 8.819 9.459 17.228 1.00 96.81 90 SER A O 1
ATOM 711 N N . ASN A 1 91 ? 8.525 7.930 18.862 1.00 95.88 91 ASN A N 1
ATOM 712 C CA . ASN A 1 91 ? 9.713 7.125 18.538 1.00 95.88 91 ASN A CA 1
ATOM 713 C C . ASN A 1 91 ? 9.494 6.140 17.378 1.00 95.88 91 ASN A C 1
ATOM 715 O O . ASN A 1 91 ? 10.460 5.617 16.839 1.00 95.88 91 ASN A O 1
ATOM 719 N N . SER A 1 92 ? 8.241 5.851 17.025 1.00 96.00 92 SER A N 1
ATOM 720 C CA . SER A 1 92 ? 7.896 4.897 15.969 1.00 96.00 92 SER A CA 1
ATOM 721 C C . SER A 1 92 ? 6.467 5.107 15.472 1.00 96.00 92 SER A C 1
ATOM 723 O O . SER A 1 92 ? 5.654 5.777 16.118 1.00 96.00 92 SER A O 1
ATOM 725 N N . LEU A 1 93 ? 6.123 4.488 14.339 1.00 96.44 93 LEU A N 1
ATOM 726 C CA . LEU A 1 93 ? 4.732 4.429 13.875 1.00 96.44 93 LEU A CA 1
ATOM 727 C C . LEU A 1 93 ? 3.828 3.637 14.827 1.00 96.44 93 LEU A C 1
ATOM 729 O O . LEU A 1 93 ? 2.676 4.021 15.021 1.00 96.44 93 LEU A O 1
ATOM 733 N N . HIS A 1 94 ? 4.357 2.582 15.455 1.00 95.00 94 HIS A N 1
ATOM 734 C CA . HIS A 1 94 ? 3.635 1.771 16.442 1.00 95.00 94 HIS A CA 1
ATOM 735 C C . HIS A 1 94 ? 3.139 2.633 17.614 1.00 95.00 94 HIS A C 1
ATOM 737 O O . HIS A 1 94 ? 1.939 2.675 17.899 1.00 95.00 94 HIS A O 1
ATOM 743 N N . GLU A 1 95 ? 4.036 3.428 18.202 1.00 96.19 95 GLU A N 1
ATOM 744 C CA . GLU A 1 95 ? 3.710 4.341 19.300 1.00 96.19 95 GLU A CA 1
ATOM 745 C C . GLU A 1 95 ? 2.816 5.503 18.826 1.00 96.19 95 GLU A C 1
ATOM 747 O O . GLU A 1 95 ? 1.844 5.864 19.497 1.00 96.19 95 GLU A O 1
ATOM 752 N N . TYR A 1 96 ? 3.082 6.055 17.637 1.00 97.31 96 TYR A N 1
ATOM 753 C CA . TYR A 1 96 ? 2.299 7.156 17.073 1.00 97.31 96 TYR A CA 1
ATOM 754 C C . TYR A 1 96 ? 0.829 6.785 16.840 1.00 97.31 96 TYR A C 1
ATOM 756 O O . TYR A 1 96 ? -0.076 7.589 17.108 1.00 97.31 96 TYR A O 1
ATOM 764 N N . TRP A 1 97 ? 0.588 5.574 16.338 1.00 97.81 97 TRP A N 1
ATOM 765 C CA . TRP A 1 97 ? -0.747 5.032 16.107 1.00 97.81 97 TRP A CA 1
ATOM 766 C C . TRP A 1 97 ? -1.398 4.450 17.357 1.00 97.81 97 TRP A C 1
ATOM 768 O O . TRP A 1 97 ? -2.623 4.341 17.380 1.00 97.81 97 TRP A O 1
ATOM 778 N N . LYS A 1 98 ? -0.618 4.166 18.408 1.00 97.56 98 LYS A N 1
ATOM 779 C CA . LYS A 1 98 ? -1.081 3.543 19.658 1.00 97.56 98 LYS A CA 1
ATOM 780 C C . LYS A 1 98 ? -1.730 2.174 19.431 1.00 97.56 98 LYS A C 1
ATOM 782 O O . LYS A 1 98 ? -2.756 1.861 20.033 1.00 97.56 98 LYS A O 1
ATOM 787 N N . VAL A 1 99 ? -1.134 1.381 18.548 1.00 98.06 99 VAL A N 1
ATOM 788 C CA . VAL A 1 99 ? -1.543 -0.004 18.278 1.00 98.06 99 VAL A CA 1
ATOM 789 C C . VAL A 1 99 ? -0.716 -0.971 19.123 1.00 98.06 99 VAL A C 1
ATOM 791 O O . VAL A 1 99 ? 0.323 -0.602 19.658 1.00 98.06 99 VAL A O 1
ATOM 794 N N . GLN A 1 100 ? -1.195 -2.198 19.292 1.00 97.19 100 GLN A N 1
ATOM 795 C CA . GLN A 1 100 ? -0.497 -3.254 20.027 1.00 97.19 100 GLN A CA 1
ATOM 796 C C . GLN A 1 100 ? 0.397 -4.083 19.105 1.00 97.19 100 GLN A C 1
ATOM 798 O O . GLN A 1 100 ? 1.522 -4.394 19.486 1.00 97.19 100 GLN A O 1
ATOM 803 N N . ASP A 1 101 ? -0.073 -4.389 17.894 1.00 96.50 101 ASP A N 1
ATOM 804 C CA . ASP A 1 101 ? 0.635 -5.233 16.927 1.00 96.50 101 ASP A CA 1
ATOM 805 C C . ASP A 1 101 ? 0.729 -4.546 15.560 1.00 96.50 101 ASP A C 1
ATOM 807 O O . ASP A 1 101 ? -0.240 -3.947 15.082 1.00 96.50 101 ASP A O 1
ATOM 811 N N . VAL A 1 102 ? 1.894 -4.662 14.924 1.00 96.94 102 VAL A N 1
ATOM 812 C CA . VAL A 1 102 ? 2.078 -4.335 13.511 1.00 96.94 102 VAL A CA 1
ATOM 813 C C . VAL A 1 102 ? 2.874 -5.455 12.860 1.00 96.94 102 VAL A C 1
ATOM 815 O O . VAL A 1 102 ? 4.044 -5.654 13.181 1.00 96.94 102 VAL A O 1
ATOM 818 N N . ALA A 1 103 ? 2.252 -6.150 11.915 1.00 96.69 103 ALA A N 1
ATOM 819 C CA . ALA A 1 103 ? 2.922 -7.132 11.082 1.00 96.69 103 ALA A CA 1
ATOM 820 C C . ALA A 1 103 ? 3.329 -6.511 9.746 1.00 96.69 103 ALA A C 1
ATOM 822 O O . ALA A 1 103 ? 2.550 -5.801 9.110 1.00 96.69 103 ALA A O 1
ATOM 823 N N . CYS A 1 104 ? 4.552 -6.809 9.325 1.00 96.06 104 CYS A N 1
ATOM 824 C CA . CYS A 1 104 ? 5.089 -6.453 8.020 1.00 96.06 104 CYS A CA 1
ATOM 825 C C . CYS A 1 104 ? 5.017 -7.674 7.108 1.00 96.06 104 CYS A C 1
ATOM 827 O O . CYS A 1 104 ? 5.434 -8.760 7.506 1.00 96.06 104 CYS A O 1
ATOM 829 N N . PHE A 1 105 ? 4.523 -7.487 5.892 1.00 97.25 105 PHE A N 1
ATOM 830 C CA . PHE A 1 105 ? 4.562 -8.501 4.850 1.00 97.25 105 PHE A CA 1
ATOM 831 C C . PHE A 1 105 ? 4.936 -7.831 3.537 1.00 97.25 105 PHE A C 1
ATOM 833 O O . PHE A 1 105 ? 4.338 -6.820 3.180 1.00 97.25 105 PHE A O 1
ATOM 840 N N . ASP A 1 106 ? 5.889 -8.382 2.793 1.00 96.75 106 ASP A N 1
ATOM 841 C CA . ASP A 1 106 ? 6.192 -7.916 1.444 1.00 96.75 106 ASP A CA 1
ATOM 842 C C . ASP A 1 106 ? 6.418 -9.120 0.520 1.00 96.75 106 ASP A C 1
ATOM 844 O O . ASP A 1 106 ? 7.389 -9.850 0.722 1.00 96.75 106 ASP A O 1
ATOM 848 N N . PRO A 1 107 ? 5.579 -9.324 -0.517 1.00 93.81 107 PRO A N 1
ATOM 849 C CA . PRO A 1 107 ? 5.726 -10.453 -1.438 1.00 93.81 107 PRO A CA 1
ATOM 850 C C . PRO A 1 107 ? 7.128 -10.586 -2.057 1.00 93.81 107 PRO A C 1
ATOM 852 O O . PRO A 1 107 ? 7.531 -11.671 -2.469 1.00 93.81 107 PRO A O 1
ATOM 855 N N . GLY A 1 108 ? 7.864 -9.476 -2.176 1.00 92.69 108 GLY A N 1
ATOM 856 C CA . GLY A 1 108 ? 9.192 -9.438 -2.773 1.00 92.69 108 GLY A CA 1
ATOM 857 C C . GLY A 1 108 ? 10.317 -9.948 -1.872 1.00 92.69 108 GLY A C 1
ATOM 858 O O . GLY A 1 108 ? 11.423 -10.116 -2.379 1.00 92.69 108 GLY A O 1
ATOM 859 N N . ILE A 1 109 ? 10.087 -10.168 -0.572 1.00 93.31 109 ILE A N 1
ATOM 860 C CA . ILE A 1 109 ? 11.118 -10.654 0.373 1.00 93.31 109 ILE A CA 1
ATOM 861 C C . ILE A 1 109 ? 10.600 -11.578 1.483 1.00 93.31 109 ILE A C 1
ATOM 863 O O . ILE A 1 109 ? 11.410 -12.122 2.228 1.00 93.31 109 ILE A O 1
ATOM 867 N N . SER A 1 110 ? 9.288 -11.728 1.647 1.00 87.31 110 SER A N 1
ATOM 868 C CA . SER A 1 110 ? 8.707 -12.665 2.604 1.00 87.31 110 SER A CA 1
ATOM 869 C C . SER A 1 110 ? 8.765 -14.080 2.026 1.00 87.31 110 SER A C 1
ATOM 871 O O . SER A 1 110 ? 8.101 -14.371 1.034 1.00 87.31 110 SER A O 1
ATOM 873 N N . ASP A 1 111 ? 9.575 -14.944 2.641 1.00 72.75 111 ASP A N 1
ATOM 874 C CA . ASP A 1 111 ? 9.669 -16.366 2.279 1.00 72.75 111 ASP A CA 1
ATOM 875 C C . ASP A 1 111 ? 8.463 -17.179 2.791 1.00 72.75 111 ASP A C 1
ATOM 877 O O . ASP A 1 111 ? 8.151 -18.238 2.248 1.00 72.75 111 ASP A O 1
ATOM 881 N N . GLU A 1 112 ? 7.768 -16.665 3.813 1.00 74.19 112 GLU A N 1
ATOM 882 C CA . GLU A 1 112 ? 6.605 -17.282 4.455 1.00 74.19 112 GLU A CA 1
ATOM 883 C C . GLU A 1 112 ? 5.423 -16.301 4.520 1.00 74.19 112 GLU A C 1
ATOM 885 O O . GLU A 1 112 ? 5.589 -15.094 4.731 1.00 74.19 112 GLU A O 1
ATOM 890 N N . ASP A 1 113 ? 4.214 -16.845 4.362 1.00 79.88 113 ASP A N 1
ATOM 891 C CA . ASP A 1 113 ? 2.941 -16.116 4.382 1.00 79.88 113 ASP A CA 1
ATOM 892 C C . ASP A 1 113 ? 2.312 -16.092 5.794 1.00 79.88 113 ASP A C 1
ATOM 894 O O . ASP A 1 113 ? 1.139 -15.764 5.933 1.00 79.88 113 ASP A O 1
ATOM 898 N N . ASP A 1 114 ? 3.069 -16.374 6.862 1.00 85.31 114 ASP A N 1
ATOM 899 C CA . ASP A 1 114 ? 2.582 -16.440 8.256 1.00 85.31 114 ASP A CA 1
ATOM 900 C C . ASP A 1 114 ? 1.803 -15.185 8.688 1.00 85.31 114 ASP A C 1
ATOM 902 O O . ASP A 1 114 ? 0.786 -15.244 9.387 1.00 85.31 114 ASP A O 1
ATOM 906 N N . ALA A 1 115 ? 2.253 -14.011 8.233 1.00 86.75 115 ALA A N 1
ATOM 907 C CA . ALA A 1 115 ? 1.568 -12.741 8.471 1.00 86.75 115 ALA A CA 1
ATOM 908 C C . ALA A 1 115 ? 0.184 -12.671 7.798 1.00 86.75 115 ALA A C 1
ATOM 910 O O . ALA A 1 115 ? -0.623 -11.813 8.134 1.00 86.75 115 ALA A O 1
ATOM 911 N N . LEU A 1 116 ? -0.114 -13.551 6.848 1.00 90.69 116 LEU A N 1
ATOM 912 C CA . LEU A 1 116 ? -1.388 -13.660 6.144 1.00 90.69 116 LEU A CA 1
ATOM 913 C C . LEU A 1 116 ? -2.256 -14.808 6.671 1.00 90.69 116 LEU A C 1
ATOM 915 O O . LEU A 1 116 ? -3.430 -14.869 6.310 1.00 90.69 116 LEU A O 1
ATOM 919 N N . ASP A 1 117 ? -1.771 -15.650 7.584 1.00 89.94 117 ASP A N 1
ATOM 920 C CA . ASP A 1 117 ? -2.576 -16.727 8.178 1.00 89.94 117 ASP A CA 1
ATOM 921 C C . ASP A 1 117 ? -3.614 -16.222 9.185 1.00 89.94 117 ASP A C 1
ATOM 923 O O . ASP A 1 117 ? -4.639 -16.868 9.424 1.00 89.94 117 ASP A O 1
ATOM 927 N N . LYS A 1 118 ? -3.408 -15.021 9.734 1.00 93.31 118 LYS A N 1
ATOM 928 C CA . LYS A 1 118 ? -4.339 -14.365 10.660 1.00 93.31 118 LYS A CA 1
ATOM 929 C C . LYS A 1 118 ? -4.990 -13.118 10.055 1.00 93.31 118 LYS A C 1
ATOM 931 O O . LYS A 1 118 ? -4.612 -12.629 8.992 1.00 93.31 118 LYS A O 1
ATOM 936 N N . LYS A 1 119 ? -6.011 -12.610 10.749 1.00 97.62 119 LYS A N 1
ATOM 937 C CA . LYS A 1 119 ? -6.647 -11.321 10.449 1.00 97.62 119 LYS A CA 1
ATOM 938 C C . LYS A 1 119 ? -6.159 -10.230 11.398 1.00 97.62 119 LYS A C 1
ATOM 940 O O . LYS A 1 119 ? -5.779 -10.512 12.534 1.00 97.62 119 LYS A O 1
ATOM 945 N N . TYR A 1 120 ? -6.252 -8.989 10.943 1.00 98.62 120 TYR A N 1
ATOM 946 C CA . TYR A 1 120 ? -5.855 -7.779 11.659 1.00 98.62 120 TYR A CA 1
ATOM 947 C C . TYR A 1 120 ? -7.016 -6.802 11.690 1.00 98.62 120 TYR A C 1
ATOM 949 O O . TYR A 1 120 ? -7.892 -6.842 10.830 1.00 98.62 120 TYR A O 1
ATOM 957 N N . ASP A 1 121 ? -7.033 -5.894 12.657 1.00 98.62 121 ASP A N 1
ATOM 958 C CA . ASP A 1 121 ? -8.052 -4.851 12.689 1.00 98.62 121 ASP A CA 1
ATOM 959 C C . ASP A 1 121 ? -7.983 -3.957 11.443 1.00 98.62 121 ASP A C 1
ATOM 961 O O . ASP A 1 121 ? -9.003 -3.729 10.785 1.00 98.62 121 ASP A O 1
ATOM 965 N N . GLY A 1 122 ? -6.779 -3.518 11.076 1.00 98.62 122 GLY A N 1
ATOM 966 C CA . GLY A 1 122 ? -6.519 -2.764 9.854 1.00 98.62 122 GLY A CA 1
ATOM 967 C C . GLY A 1 122 ? -5.554 -3.480 8.915 1.00 98.62 122 GLY A C 1
ATOM 968 O O . GLY A 1 122 ? -4.549 -4.031 9.356 1.00 98.62 122 GLY A O 1
ATOM 969 N N . VAL A 1 123 ? -5.815 -3.417 7.612 1.00 98.81 123 VAL A N 1
ATOM 970 C CA . VAL A 1 123 ? -4.854 -3.811 6.570 1.00 98.81 123 VAL A CA 1
ATOM 971 C C . VAL A 1 123 ? -4.499 -2.582 5.750 1.00 98.81 123 VAL A C 1
ATOM 973 O O . VAL A 1 123 ? -5.383 -1.868 5.275 1.00 98.81 123 VAL A O 1
ATOM 976 N N . ILE A 1 124 ? -3.211 -2.312 5.580 1.00 98.69 124 ILE A N 1
ATOM 977 C CA . ILE A 1 124 ? -2.725 -1.162 4.825 1.00 98.69 124 ILE A CA 1
ATOM 978 C C . ILE A 1 124 ? -1.815 -1.604 3.677 1.00 98.69 124 ILE A C 1
ATOM 980 O O . ILE A 1 124 ? -1.109 -2.595 3.801 1.00 98.69 124 ILE A O 1
ATOM 984 N N . ALA A 1 125 ? -1.840 -0.878 2.557 1.00 98.38 125 ALA A N 1
ATOM 985 C CA . ALA A 1 125 ? -0.948 -1.110 1.419 1.00 98.38 125 ALA A CA 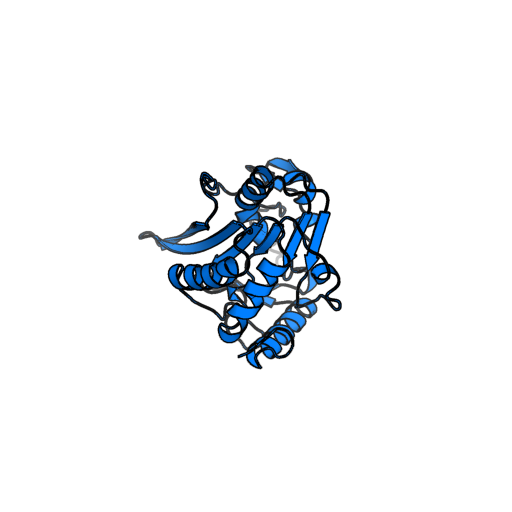1
ATOM 986 C C . ALA A 1 125 ? -0.566 0.220 0.749 1.00 98.38 125 ALA A C 1
ATOM 988 O O . ALA A 1 125 ? -1.394 0.862 0.092 1.00 98.38 125 ALA A O 1
ATOM 989 N N . THR A 1 126 ? 0.683 0.666 0.911 1.00 96.50 126 THR A N 1
ATOM 990 C CA . THR A 1 126 ? 1.113 2.008 0.474 1.00 96.50 126 THR A CA 1
ATOM 991 C C . THR A 1 126 ? 2.132 1.960 -0.665 1.00 96.50 126 THR A C 1
ATOM 993 O O . THR A 1 126 ? 3.260 1.531 -0.457 1.00 96.50 126 THR A O 1
ATOM 996 N N . ASN A 1 127 ? 1.788 2.514 -1.839 1.00 93.44 127 ASN A N 1
ATOM 997 C CA . ASN A 1 127 ? 2.584 2.406 -3.077 1.00 93.44 127 ASN A CA 1
ATOM 998 C C . ASN A 1 127 ? 2.815 0.944 -3.500 1.00 93.44 127 ASN A C 1
ATOM 1000 O O . ASN A 1 127 ? 3.939 0.566 -3.820 1.00 93.44 127 ASN A O 1
ATOM 1004 N N . VAL A 1 128 ? 1.758 0.130 -3.451 1.00 96.50 128 VAL A N 1
ATOM 1005 C CA . VAL A 1 128 ? 1.823 -1.309 -3.756 1.00 96.50 128 VAL A CA 1
ATOM 1006 C C . VAL A 1 128 ? 0.939 -1.654 -4.944 1.00 96.50 128 VAL A C 1
ATOM 1008 O O . VAL A 1 128 ? 1.406 -2.236 -5.914 1.00 96.50 128 VAL A O 1
ATOM 1011 N N . LEU A 1 129 ? -0.341 -1.273 -4.906 1.00 97.69 129 LEU A N 1
ATOM 1012 C CA . LEU A 1 129 ? -1.313 -1.738 -5.901 1.00 97.69 129 LEU A CA 1
ATOM 1013 C C . LEU A 1 129 ? -1.021 -1.232 -7.322 1.00 97.69 129 LEU A C 1
ATOM 1015 O O . LEU A 1 129 ? -1.313 -1.919 -8.292 1.00 97.69 129 LEU A O 1
ATOM 1019 N N . ASP A 1 130 ? -0.409 -0.060 -7.476 1.00 95.69 130 ASP A N 1
ATOM 1020 C CA . ASP A 1 130 ? 0.002 0.472 -8.782 1.00 95.69 130 ASP A CA 1
ATOM 1021 C C . ASP A 1 130 ? 1.255 -0.220 -9.366 1.00 95.69 130 ASP A C 1
ATOM 1023 O O . ASP A 1 130 ? 1.610 0.016 -10.526 1.00 95.69 130 ASP A O 1
ATOM 1027 N N . LEU A 1 131 ? 1.888 -1.114 -8.597 1.00 96.31 131 LEU A N 1
ATOM 1028 C CA . LEU A 1 131 ? 2.995 -1.989 -9.007 1.00 96.31 131 LEU A CA 1
ATOM 1029 C C . LEU A 1 131 ? 2.513 -3.372 -9.481 1.00 96.31 131 LEU A C 1
ATOM 1031 O O . LEU A 1 131 ? 3.282 -4.139 -10.058 1.00 96.31 131 LEU A O 1
ATOM 1035 N N . ILE A 1 132 ? 1.240 -3.691 -9.239 1.00 97.56 132 ILE A N 1
ATOM 1036 C CA . ILE A 1 132 ? 0.625 -4.984 -9.544 1.00 97.56 132 ILE A CA 1
ATOM 1037 C C . ILE A 1 132 ? -0.065 -4.887 -10.907 1.00 97.56 132 ILE A C 1
ATOM 1039 O O . ILE A 1 132 ? -0.748 -3.890 -11.155 1.00 97.56 132 ILE A O 1
ATOM 1043 N N . PRO A 1 133 ? 0.091 -5.878 -11.802 1.00 97.31 133 PRO A N 1
ATOM 1044 C CA . PRO A 1 133 ? -0.588 -5.883 -13.091 1.00 97.31 133 PRO A CA 1
ATOM 1045 C C . PRO A 1 133 ? -2.105 -5.993 -12.906 1.00 97.31 133 PRO A C 1
ATOM 1047 O O . PRO A 1 133 ? -2.609 -6.595 -11.956 1.00 97.31 133 PRO A O 1
ATOM 1050 N N . GLU A 1 134 ? -2.846 -5.370 -13.812 1.00 97.12 134 GLU A N 1
ATOM 1051 C CA . GLU A 1 134 ? -4.288 -5.184 -13.670 1.00 97.12 134 GLU A CA 1
ATOM 1052 C C . GLU A 1 134 ? -5.066 -6.489 -13.534 1.00 97.12 134 GLU A C 1
ATOM 1054 O O . GLU A 1 134 ? -6.029 -6.557 -12.768 1.00 97.12 134 GLU A O 1
ATOM 1059 N N . GLU A 1 135 ? -4.634 -7.529 -14.242 1.00 97.19 135 GLU A N 1
ATOM 1060 C CA . GLU A 1 135 ? -5.283 -8.833 -14.241 1.00 97.19 135 GLU A CA 1
ATOM 1061 C C . GLU A 1 135 ? -5.234 -9.563 -12.883 1.00 97.19 135 GLU A C 1
ATOM 1063 O O . GLU A 1 135 ? -6.038 -10.471 -12.657 1.00 97.19 135 GLU A O 1
ATOM 1068 N N . ASP A 1 136 ? -4.363 -9.134 -11.962 1.00 98.50 136 ASP A N 1
ATOM 1069 C CA . ASP A 1 136 ? -4.206 -9.707 -10.619 1.00 98.50 136 ASP A CA 1
ATOM 1070 C C . ASP A 1 136 ? -4.807 -8.835 -9.509 1.00 98.50 136 ASP A C 1
ATOM 1072 O O . ASP A 1 136 ? -5.031 -9.288 -8.386 1.00 98.50 136 ASP A O 1
ATOM 1076 N N . LEU A 1 137 ? -5.145 -7.581 -9.813 1.00 98.06 137 LEU A N 1
ATOM 1077 C CA . LEU A 1 137 ? -5.623 -6.636 -8.805 1.00 98.06 137 LEU A CA 1
ATOM 1078 C C . LEU A 1 137 ? -6.928 -7.061 -8.134 1.00 98.06 137 LEU A C 1
ATOM 1080 O O . LEU A 1 137 ? -7.135 -6.754 -6.961 1.00 98.06 137 LEU A O 1
ATOM 1084 N N . LYS A 1 138 ? -7.800 -7.785 -8.843 1.00 97.81 138 LYS A N 1
ATOM 1085 C CA . LYS A 1 138 ? -9.059 -8.272 -8.269 1.00 97.81 138 LYS A CA 1
ATOM 1086 C C . LYS A 1 138 ? -8.823 -9.193 -7.078 1.00 97.81 138 LYS A C 1
ATOM 1088 O O . LYS A 1 138 ? -9.386 -8.948 -6.013 1.00 97.81 138 LYS A O 1
ATOM 1093 N N . TRP A 1 139 ? -7.994 -10.222 -7.245 1.00 97.75 139 TRP A N 1
ATOM 1094 C CA . TRP A 1 139 ? -7.745 -11.176 -6.170 1.00 97.75 139 TRP A CA 1
ATOM 1095 C C . TRP A 1 139 ? -6.830 -10.582 -5.094 1.00 97.75 139 TRP A C 1
ATOM 1097 O O . TRP A 1 139 ? -7.035 -10.872 -3.922 1.00 97.75 139 TRP A O 1
ATOM 1107 N N . VAL A 1 140 ? -5.886 -9.697 -5.446 1.00 98.06 140 VAL A N 1
ATOM 1108 C CA . VAL A 1 140 ? -5.041 -9.024 -4.443 1.00 98.06 140 VAL A CA 1
ATOM 1109 C C . VAL A 1 140 ? -5.879 -8.132 -3.533 1.00 98.06 140 VAL A C 1
ATOM 1111 O O . VAL A 1 140 ? -5.756 -8.216 -2.314 1.00 98.06 140 VAL A O 1
ATOM 1114 N N . VAL A 1 141 ? -6.749 -7.287 -4.097 1.00 98.38 141 VAL A N 1
ATOM 1115 C CA . VAL A 1 141 ? -7.617 -6.423 -3.283 1.00 98.38 141 VAL A CA 1
ATOM 1116 C C . VAL A 1 141 ? -8.562 -7.275 -2.437 1.00 98.38 141 VAL A C 1
ATOM 1118 O O . VAL A 1 141 ? -8.706 -7.007 -1.249 1.00 98.38 141 VAL A O 1
ATOM 1121 N N . GLU A 1 142 ? -9.141 -8.344 -2.987 1.00 97.44 142 GLU A N 1
ATOM 1122 C CA . GLU A 1 142 ? -9.937 -9.296 -2.201 1.00 97.44 142 GLU A CA 1
ATOM 1123 C C . GLU A 1 142 ? -9.131 -9.921 -1.051 1.00 97.44 142 GLU A C 1
ATOM 1125 O O . GLU A 1 142 ? -9.636 -10.014 0.069 1.00 97.44 142 GLU A O 1
ATOM 1130 N N 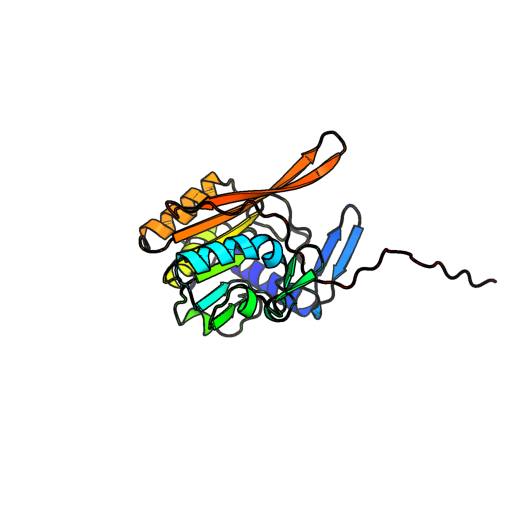. ARG A 1 143 ? -7.851 -10.248 -1.273 1.00 96.88 143 ARG A N 1
ATOM 1131 C CA . ARG A 1 143 ? -6.951 -10.740 -0.225 1.00 96.88 143 ARG A CA 1
ATOM 1132 C C . ARG A 1 143 ? -6.787 -9.712 0.893 1.00 96.88 143 ARG A C 1
ATOM 1134 O O . ARG A 1 143 ? -6.951 -10.085 2.052 1.00 96.88 143 ARG A O 1
ATOM 1141 N N . LEU A 1 144 ? -6.564 -8.433 0.578 1.00 98.44 144 LEU A N 1
ATOM 1142 C CA . LEU A 1 144 ? -6.466 -7.372 1.595 1.00 98.44 144 LEU A CA 1
ATOM 1143 C C . LEU A 1 144 ? -7.733 -7.279 2.457 1.00 98.44 144 LEU A C 1
ATOM 1145 O O . LEU A 1 144 ? -7.641 -7.239 3.682 1.00 98.44 144 LEU A O 1
ATOM 1149 N N . PHE A 1 145 ? -8.914 -7.302 1.833 1.00 98.38 145 PHE A N 1
ATOM 1150 C CA . PHE A 1 145 ? -10.184 -7.288 2.562 1.00 98.38 145 PHE A CA 1
ATOM 1151 C C . PHE A 1 145 ? -10.371 -8.549 3.413 1.00 98.38 145 PHE A C 1
ATOM 1153 O O . PHE A 1 145 ? -10.790 -8.449 4.562 1.00 98.38 145 PHE A O 1
ATOM 1160 N N . SER A 1 146 ? -9.997 -9.727 2.901 1.00 97.44 146 SER A N 1
ATOM 1161 C CA . SER A 1 146 ? -10.131 -10.988 3.642 1.00 97.44 146 SER A CA 1
ATOM 1162 C C . SER A 1 146 ? -9.324 -11.020 4.946 1.00 97.44 146 SER A C 1
ATOM 1164 O O . SER A 1 146 ? -9.717 -11.716 5.888 1.00 97.44 146 SER A O 1
ATOM 1166 N N . ARG A 1 147 ? -8.226 -10.252 5.012 1.00 98.12 147 ARG A N 1
ATOM 1167 C CA . ARG A 1 147 ? -7.327 -10.156 6.172 1.00 98.12 147 ARG A CA 1
ATOM 1168 C C . ARG A 1 147 ? -7.677 -9.019 7.129 1.00 98.12 147 ARG A C 1
ATOM 1170 O O . ARG A 1 147 ? -7.112 -8.968 8.218 1.00 98.12 147 ARG A O 1
ATOM 1177 N N . ALA A 1 148 ? -8.611 -8.144 6.764 1.00 98.50 148 ALA A N 1
ATOM 1178 C CA . ALA A 1 148 ? -9.090 -7.074 7.628 1.00 98.50 148 ALA A CA 1
ATOM 1179 C C . ALA A 1 148 ? -10.288 -7.533 8.475 1.00 98.50 148 ALA A C 1
ATOM 1181 O O . ALA A 1 148 ? -11.139 -8.294 8.015 1.00 98.50 148 ALA A O 1
ATOM 1182 N N . ASN A 1 149 ? -10.369 -7.031 9.706 1.00 98.38 149 ASN A N 1
ATOM 1183 C CA . ASN A 1 149 ? -11.545 -7.130 10.572 1.00 98.38 149 ASN A CA 1
ATOM 1184 C C . ASN A 1 149 ? -12.336 -5.817 10.615 1.00 98.38 149 ASN A C 1
ATOM 1186 O O . ASN A 1 149 ? -13.528 -5.852 10.905 1.00 98.38 149 ASN A O 1
ATOM 1190 N N . LYS A 1 150 ? -11.694 -4.661 10.382 1.00 98.06 150 LYS A N 1
ATOM 1191 C CA . LYS A 1 150 ? -12.336 -3.345 10.544 1.00 98.06 150 LYS A CA 1
ATOM 1192 C C . LYS A 1 150 ? -12.109 -2.407 9.369 1.00 98.06 150 LYS A C 1
ATOM 1194 O O . LYS A 1 150 ? -13.069 -1.782 8.914 1.00 98.06 150 LYS A O 1
ATOM 1199 N N . PHE A 1 151 ? -10.872 -2.266 8.882 1.00 98.19 151 PHE A N 1
ATOM 1200 C CA . PHE A 1 151 ? -10.620 -1.380 7.746 1.00 98.19 151 PHE A CA 1
ATOM 1201 C C . PHE A 1 151 ? -9.489 -1.803 6.803 1.00 98.19 151 PHE A C 1
ATOM 1203 O O . PHE A 1 151 ? -8.552 -2.495 7.192 1.00 98.19 151 PHE A O 1
ATOM 1210 N N . VAL A 1 152 ? -9.559 -1.302 5.567 1.00 98.62 152 VAL A N 1
ATOM 1211 C CA . VAL A 1 152 ? -8.490 -1.344 4.563 1.00 98.62 152 VAL A CA 1
ATOM 1212 C C . VAL A 1 152 ? -8.081 0.080 4.174 1.00 98.62 152 VAL A C 1
ATOM 1214 O O . VAL A 1 152 ? -8.927 0.903 3.823 1.00 98.62 152 VAL A O 1
ATOM 1217 N N . PHE A 1 153 ? -6.786 0.389 4.195 1.00 98.12 153 PHE A N 1
ATOM 1218 C CA . PHE A 1 153 ? -6.251 1.634 3.637 1.00 98.12 153 PHE A CA 1
ATOM 1219 C C . PHE A 1 153 ? -5.274 1.338 2.505 1.00 98.12 153 PHE A C 1
ATOM 1221 O O . PHE A 1 153 ? -4.312 0.598 2.684 1.00 98.12 153 PHE A O 1
ATOM 1228 N N . CYS A 1 154 ? -5.459 1.958 1.345 1.00 98.12 154 CYS A N 1
ATOM 1229 C CA . CYS A 1 154 ? -4.507 1.822 0.249 1.00 98.12 154 CYS A CA 1
ATOM 1230 C C . CYS A 1 154 ? -4.121 3.177 -0.327 1.00 98.12 154 CYS A C 1
ATOM 1232 O O . CYS A 1 154 ? -4.952 4.075 -0.433 1.00 98.12 154 CYS A O 1
ATOM 1234 N N . ASN A 1 155 ? -2.871 3.307 -0.766 1.00 95.50 155 ASN A N 1
ATOM 1235 C CA . ASN A 1 155 ? -2.437 4.436 -1.579 1.00 95.50 155 ASN A CA 1
ATOM 1236 C C . ASN A 1 155 ? -2.014 3.969 -2.971 1.00 95.50 155 ASN A C 1
ATOM 1238 O O . ASN A 1 155 ? -1.211 3.045 -3.106 1.00 95.50 155 ASN A O 1
ATOM 1242 N N . VAL A 1 156 ? -2.527 4.666 -3.983 1.00 94.44 156 VAL A N 1
ATOM 1243 C CA . VAL A 1 156 ? -2.130 4.542 -5.388 1.00 94.44 156 VAL A CA 1
ATOM 1244 C C . VAL A 1 156 ? -1.798 5.920 -5.940 1.00 94.44 156 VAL A C 1
ATOM 1246 O O . VAL A 1 156 ? -2.283 6.937 -5.435 1.00 94.44 156 VAL A O 1
ATOM 1249 N N . ALA A 1 157 ? -0.996 5.980 -6.995 1.00 89.94 157 ALA A N 1
ATOM 1250 C CA . ALA A 1 157 ? -0.697 7.244 -7.650 1.00 89.94 157 ALA A CA 1
ATOM 1251 C C . ALA A 1 157 ? -0.804 7.156 -9.173 1.00 89.94 157 ALA A C 1
ATOM 1253 O O . ALA A 1 157 ? -0.531 6.130 -9.790 1.00 89.94 157 ALA A O 1
ATOM 1254 N N . ASP A 1 158 ? -1.208 8.271 -9.778 1.00 82.75 158 ASP A N 1
ATOM 1255 C CA . ASP A 1 158 ? -1.515 8.367 -11.211 1.00 82.75 158 ASP A CA 1
ATOM 1256 C C . ASP A 1 158 ? -0.311 8.760 -12.086 1.00 82.75 158 ASP A C 1
ATOM 1258 O O . ASP A 1 158 ? -0.418 8.858 -13.310 1.00 82.75 158 ASP A O 1
ATOM 1262 N N . PHE A 1 159 ? 0.853 8.961 -11.471 1.00 86.75 159 PHE A N 1
ATOM 1263 C CA . PHE A 1 159 ? 2.077 9.406 -12.128 1.00 86.75 159 PHE A CA 1
ATOM 1264 C C . PHE A 1 159 ? 3.164 8.318 -12.133 1.00 86.75 159 PHE A C 1
ATOM 1266 O O . PHE A 1 159 ? 3.151 7.423 -11.280 1.00 86.75 159 PHE A O 1
ATOM 1273 N N . PRO A 1 160 ? 4.137 8.380 -13.067 1.00 89.06 160 PRO A N 1
ATOM 1274 C CA . PRO A 1 160 ? 5.229 7.410 -13.138 1.00 89.06 160 PRO A CA 1
ATOM 1275 C C . PRO A 1 160 ? 5.992 7.270 -11.817 1.00 89.06 160 PRO A C 1
ATOM 1277 O O . PRO A 1 160 ? 6.250 8.260 -11.128 1.00 89.06 160 PRO A O 1
ATOM 1280 N N . SER A 1 161 ? 6.399 6.043 -11.489 1.00 90.75 161 SER A N 1
ATOM 1281 C CA . SER A 1 161 ? 7.324 5.803 -10.381 1.00 90.75 161 SER A CA 1
ATOM 1282 C C . SER A 1 161 ? 8.668 6.470 -10.683 1.00 90.75 161 SER A C 1
ATOM 1284 O O . SER A 1 161 ? 9.098 6.439 -11.839 1.00 90.75 161 SER A O 1
ATOM 1286 N N . PRO A 1 162 ? 9.377 7.024 -9.684 1.00 89.75 162 PRO A N 1
ATOM 1287 C CA . PRO A 1 162 ? 10.778 7.387 -9.867 1.00 89.75 162 PRO A CA 1
ATOM 1288 C C . PRO A 1 162 ? 11.660 6.153 -10.097 1.00 89.75 162 PRO A C 1
ATOM 1290 O O . PRO A 1 162 ? 12.782 6.304 -10.547 1.00 89.75 162 PRO A O 1
ATOM 1293 N N . THR A 1 163 ? 11.185 4.947 -9.783 1.00 92.62 163 THR A N 1
ATOM 1294 C CA . THR A 1 163 ? 11.958 3.706 -9.901 1.00 92.62 163 THR A CA 1
ATOM 1295 C C . THR A 1 163 ? 11.702 3.030 -11.249 1.00 92.62 163 THR A C 1
ATOM 1297 O O . THR A 1 163 ? 10.546 2.900 -11.669 1.00 92.62 163 THR A O 1
ATOM 1300 N N . SER A 1 164 ? 12.773 2.570 -11.891 1.00 93.19 164 SER A N 1
ATOM 1301 C CA . SER A 1 164 ? 12.707 1.700 -13.070 1.00 93.19 164 SER A CA 1
ATOM 1302 C C . SER A 1 164 ? 12.881 0.236 -12.667 1.00 93.19 164 SER A C 1
ATOM 1304 O O . SER A 1 164 ? 13.611 -0.070 -11.725 1.00 93.19 164 SER A O 1
ATOM 1306 N N . LEU A 1 165 ? 12.210 -0.666 -13.379 1.00 94.75 165 LEU A N 1
ATOM 1307 C CA . LEU A 1 165 ? 12.450 -2.104 -13.287 1.00 94.75 165 LEU A CA 1
ATOM 1308 C C . LEU A 1 165 ? 13.796 -2.454 -13.944 1.00 94.75 165 LEU A C 1
ATOM 1310 O O . LEU A 1 165 ? 14.244 -1.715 -14.825 1.00 94.75 165 LEU A O 1
ATOM 1314 N N . PRO A 1 166 ? 14.408 -3.608 -13.614 1.00 92.50 166 PRO A N 1
ATOM 1315 C CA . PRO A 1 166 ? 15.593 -4.104 -14.317 1.00 92.50 166 PRO A CA 1
ATOM 1316 C C . PRO A 1 166 ? 15.396 -4.263 -15.834 1.00 92.50 166 PRO A C 1
ATOM 1318 O O . PRO A 1 166 ? 16.358 -4.185 -16.589 1.00 92.50 166 PRO A O 1
ATOM 1321 N N . SER A 1 167 ? 14.151 -4.435 -16.299 1.00 89.69 167 SER A N 1
ATOM 1322 C CA . SER A 1 167 ? 13.803 -4.450 -17.728 1.00 89.69 167 SER A CA 1
ATOM 1323 C C . SER A 1 167 ? 13.861 -3.071 -18.408 1.00 89.69 167 SER A C 1
ATOM 1325 O O . SER A 1 167 ? 13.697 -2.985 -19.621 1.00 89.69 167 SER A O 1
ATOM 1327 N N . GLY A 1 168 ? 14.050 -1.985 -17.650 1.00 90.25 168 GLY A N 1
ATOM 1328 C CA . GLY A 1 168 ? 13.981 -0.597 -18.123 1.00 90.25 168 GLY A CA 1
ATOM 1329 C C . GLY A 1 168 ? 12.566 -0.005 -18.132 1.00 90.25 168 GLY A C 1
ATOM 1330 O O . GLY A 1 168 ? 12.398 1.204 -18.302 1.00 90.25 168 GLY A O 1
ATOM 1331 N N . GLU A 1 169 ? 11.538 -0.825 -17.912 1.00 93.12 169 GLU A N 1
ATOM 1332 C CA . GLU A 1 169 ? 10.154 -0.373 -17.769 1.00 93.12 169 GLU A CA 1
ATOM 1333 C C . GLU A 1 169 ? 9.958 0.461 -16.491 1.00 93.12 169 GLU A C 1
ATOM 1335 O O . GLU A 1 169 ? 10.707 0.348 -15.519 1.00 93.12 169 GLU A O 1
ATOM 1340 N N . ASN A 1 170 ? 8.914 1.292 -16.444 1.00 94.12 170 ASN A N 1
ATOM 1341 C CA . ASN A 1 170 ? 8.559 1.974 -15.200 1.00 94.12 170 ASN A CA 1
ATOM 1342 C C . ASN A 1 170 ? 7.989 0.974 -14.182 1.00 94.12 170 ASN A C 1
ATOM 1344 O O . ASN A 1 170 ? 7.142 0.161 -14.537 1.00 94.12 170 ASN A O 1
ATOM 1348 N N . ALA A 1 171 ? 8.381 1.094 -12.911 1.00 94.38 171 ALA A N 1
ATOM 1349 C CA . ALA A 1 171 ? 7.918 0.185 -11.860 1.00 94.38 171 ALA A CA 1
ATOM 1350 C C . ALA A 1 171 ? 6.399 0.242 -11.602 1.00 94.38 171 ALA A C 1
ATOM 1352 O O . ALA A 1 171 ? 5.813 -0.743 -11.167 1.00 94.38 171 ALA A O 1
ATOM 1353 N N . ARG A 1 172 ? 5.736 1.369 -11.901 1.00 94.38 172 ARG A N 1
ATOM 1354 C CA . ARG A 1 172 ? 4.268 1.450 -11.867 1.00 94.38 172 ARG A CA 1
ATOM 1355 C C . ARG A 1 172 ? 3.682 0.977 -13.187 1.00 94.38 172 ARG A C 1
ATOM 1357 O O . ARG A 1 172 ? 3.640 1.733 -14.165 1.00 94.38 172 ARG A O 1
ATOM 1364 N N . VAL A 1 173 ? 3.219 -0.267 -13.184 1.00 95.50 173 VAL A N 1
ATOM 1365 C CA . VAL A 1 173 ? 2.677 -0.951 -14.363 1.00 95.50 173 VAL A CA 1
ATOM 1366 C C . VAL A 1 173 ? 1.179 -0.716 -14.552 1.00 95.50 173 VAL A C 1
ATOM 1368 O O . VAL A 1 173 ? 0.713 -0.734 -15.688 1.00 95.50 173 VAL A O 1
ATOM 1371 N N . THR A 1 174 ? 0.434 -0.416 -13.482 1.00 95.00 174 THR A N 1
ATOM 1372 C CA . THR A 1 174 ? -1.011 -0.168 -13.572 1.00 95.00 174 THR A CA 1
ATOM 1373 C C . THR A 1 174 ? -1.329 1.312 -13.429 1.00 95.00 174 THR A C 1
ATOM 1375 O O . THR A 1 174 ? -1.049 1.942 -12.413 1.00 95.00 174 THR A O 1
ATOM 1378 N N . LYS A 1 175 ? -1.971 1.872 -14.460 1.00 90.88 175 LYS A N 1
ATOM 1379 C CA . LYS A 1 175 ? -2.399 3.276 -14.512 1.00 90.88 175 LYS A CA 1
ATOM 1380 C C . LYS A 1 175 ? -3.888 3.344 -14.814 1.00 90.88 175 LYS A C 1
ATOM 1382 O O . LYS A 1 175 ? -4.318 3.195 -15.959 1.00 90.88 175 LYS A O 1
ATOM 1387 N N . ARG A 1 176 ? -4.683 3.552 -13.768 1.00 92.69 176 ARG A N 1
ATOM 1388 C CA . ARG A 1 176 ? -6.148 3.578 -13.832 1.00 92.69 176 ARG A CA 1
ATOM 1389 C C . ARG A 1 176 ? -6.714 4.782 -13.088 1.00 92.69 176 ARG A C 1
ATOM 1391 O O . ARG A 1 176 ? -6.090 5.307 -12.169 1.00 92.69 176 ARG A O 1
ATOM 1398 N N . SER A 1 177 ? -7.894 5.230 -13.516 1.00 91.12 177 SER A N 1
ATOM 1399 C CA . SER A 1 177 ? -8.580 6.380 -12.922 1.00 91.12 177 SER A CA 1
ATOM 1400 C C . SER A 1 177 ? -9.108 6.057 -11.523 1.00 91.12 177 SER A C 1
ATOM 1402 O O . SER A 1 177 ? -9.367 4.900 -11.190 1.00 91.12 177 SER A O 1
ATOM 1404 N N . SER A 1 178 ? -9.343 7.084 -10.707 1.00 90.19 178 SER A N 1
ATOM 1405 C CA . SER A 1 178 ? -9.937 6.914 -9.373 1.00 90.19 178 SER A CA 1
ATOM 1406 C C . SER A 1 178 ? -11.311 6.232 -9.405 1.00 90.19 178 SER A C 1
ATOM 1408 O O . SER A 1 178 ? -11.638 5.475 -8.495 1.00 90.19 178 SER A O 1
ATOM 1410 N N . LEU A 1 179 ? -12.096 6.432 -10.472 1.00 91.56 179 LEU A N 1
ATOM 1411 C CA . LEU A 1 179 ? -13.375 5.742 -10.677 1.00 91.56 179 LEU A CA 1
ATOM 1412 C C . LEU A 1 179 ? -13.201 4.235 -10.902 1.00 91.56 179 LEU A C 1
ATOM 1414 O O . LEU A 1 179 ? -14.001 3.452 -10.397 1.00 91.56 179 LEU A O 1
ATOM 1418 N N . TRP A 1 180 ? -12.154 3.826 -11.619 1.00 95.12 180 TRP A N 1
ATOM 1419 C CA . TRP A 1 180 ? -11.845 2.410 -11.814 1.00 95.12 180 TRP A CA 1
ATOM 1420 C C . TRP A 1 180 ? -11.438 1.754 -10.489 1.00 95.12 180 TRP A C 1
ATOM 1422 O O . TRP A 1 180 ? -12.002 0.731 -10.106 1.00 95.12 180 TRP A O 1
ATOM 1432 N N . TRP A 1 181 ? -10.552 2.403 -9.726 1.00 95.50 181 TRP A N 1
ATOM 1433 C CA . TRP A 1 181 ? -10.159 1.935 -8.392 1.00 95.50 181 TRP A CA 1
ATOM 1434 C C . TRP A 1 181 ? -11.348 1.869 -7.427 1.00 95.50 181 TRP A C 1
ATOM 1436 O O . TRP A 1 181 ? -11.484 0.899 -6.684 1.00 95.50 181 TRP A O 1
ATOM 1446 N N . ARG A 1 182 ? -12.259 2.853 -7.478 1.00 94.06 182 ARG A N 1
ATOM 1447 C CA . ARG A 1 182 ? -13.518 2.827 -6.719 1.00 94.06 182 ARG A CA 1
ATOM 1448 C C . ARG A 1 182 ? -14.325 1.572 -7.024 1.00 94.06 182 ARG A C 1
ATOM 1450 O O . ARG A 1 182 ? -14.814 0.942 -6.094 1.00 94.06 182 ARG A O 1
ATOM 1457 N N . ALA A 1 183 ? -14.504 1.251 -8.305 1.00 96.12 183 ALA A N 1
ATOM 1458 C CA . ALA A 1 183 ? -15.283 0.093 -8.720 1.00 96.12 183 ALA A CA 1
ATOM 1459 C C . ALA A 1 183 ? -14.642 -1.211 -8.225 1.00 96.12 183 ALA A C 1
ATOM 1461 O O . ALA A 1 183 ? -15.340 -2.039 -7.647 1.00 96.12 183 ALA A O 1
ATOM 1462 N N . LEU A 1 184 ? -13.318 -1.342 -8.361 1.00 97.38 184 LEU A N 1
ATOM 1463 C CA . LEU A 1 184 ? -12.563 -2.498 -7.875 1.00 97.38 184 LEU A CA 1
ATOM 1464 C C . LEU A 1 184 ? -12.744 -2.717 -6.363 1.00 97.38 184 LEU A C 1
ATOM 1466 O O . LEU A 1 184 ? -13.099 -3.811 -5.930 1.00 97.38 184 LEU A O 1
ATOM 1470 N N . PHE A 1 185 ? -12.555 -1.670 -5.556 1.00 97.69 185 PHE A N 1
ATOM 1471 C CA . PHE A 1 185 ? -12.726 -1.759 -4.101 1.00 97.69 185 PHE A CA 1
ATOM 1472 C C . PHE A 1 185 ? -14.184 -1.984 -3.703 1.00 97.69 185 PHE A C 1
ATOM 1474 O O . PHE A 1 185 ? -14.447 -2.722 -2.760 1.00 97.69 185 PHE A O 1
ATOM 1481 N N . ALA A 1 186 ? -15.142 -1.403 -4.430 1.00 96.38 186 ALA A N 1
ATOM 1482 C CA . ALA A 1 186 ? -16.558 -1.657 -4.196 1.00 96.38 186 ALA A CA 1
ATOM 1483 C C . ALA A 1 186 ? -16.937 -3.120 -4.492 1.00 96.38 186 ALA A C 1
ATOM 1485 O O . ALA A 1 186 ? -17.779 -3.673 -3.790 1.00 96.38 186 ALA A O 1
ATOM 1486 N N . GLU A 1 187 ? -16.330 -3.773 -5.493 1.00 97.06 187 GLU A N 1
ATOM 1487 C CA . GLU A 1 187 ? -16.526 -5.213 -5.717 1.00 97.06 187 GLU A CA 1
ATOM 1488 C C . GLU A 1 187 ? -15.996 -6.059 -4.557 1.00 97.06 187 GLU A C 1
ATOM 1490 O O . GLU A 1 187 ? -16.699 -6.966 -4.111 1.00 97.06 18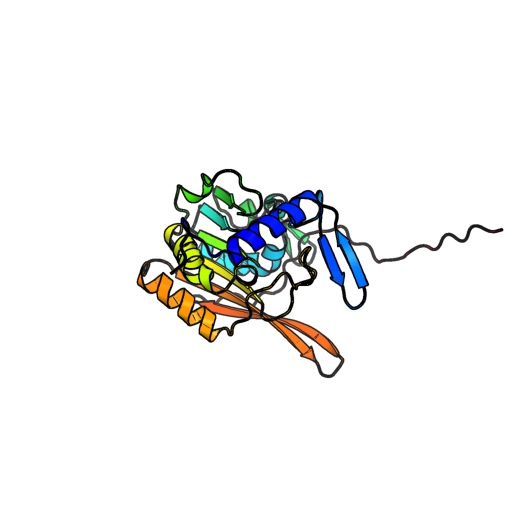7 GLU A O 1
ATOM 1495 N N . ALA A 1 188 ? -14.802 -5.752 -4.043 1.00 97.50 188 ALA A N 1
ATOM 1496 C CA . ALA A 1 188 ? -14.249 -6.450 -2.884 1.00 97.50 188 ALA A CA 1
ATOM 1497 C C . ALA A 1 188 ? -15.098 -6.209 -1.623 1.00 97.50 188 ALA A C 1
ATOM 1499 O O . ALA A 1 188 ? -15.480 -7.153 -0.937 1.00 97.50 188 ALA A O 1
ATOM 1500 N N . ASN A 1 189 ? -15.494 -4.960 -1.367 1.00 97.19 189 ASN A N 1
ATOM 1501 C CA . ASN A 1 189 ? -16.317 -4.600 -0.215 1.00 97.19 189 ASN A CA 1
ATOM 1502 C C . ASN A 1 189 ? -17.717 -5.233 -0.249 1.00 97.19 189 ASN A C 1
ATOM 1504 O O . ASN A 1 189 ? -18.242 -5.564 0.803 1.00 97.19 189 ASN A O 1
ATOM 1508 N N . LYS A 1 190 ? -18.312 -5.499 -1.422 1.00 97.19 190 LYS A N 1
ATOM 1509 C CA . LYS A 1 190 ? -19.580 -6.259 -1.499 1.00 97.19 190 LYS A CA 1
ATOM 1510 C C . LYS A 1 190 ? -19.485 -7.653 -0.868 1.00 97.19 190 LYS A C 1
ATOM 1512 O O . LYS A 1 190 ? -20.497 -8.157 -0.392 1.00 97.19 190 LYS A O 1
ATOM 1517 N N . LYS A 1 191 ? -18.301 -8.273 -0.883 1.00 97.19 191 LYS A N 1
ATOM 1518 C CA . LYS A 1 191 ? -18.035 -9.570 -0.237 1.00 97.19 191 LYS A CA 1
ATOM 1519 C C . LYS A 1 191 ? -17.689 -9.435 1.252 1.00 97.19 191 LYS A C 1
ATOM 1521 O O . LYS A 1 191 ? -17.768 -10.420 1.975 1.00 97.19 191 LYS A O 1
ATOM 1526 N N . HIS A 1 192 ? -17.329 -8.226 1.683 1.00 97.19 192 HIS A N 1
ATOM 1527 C CA . HIS A 1 192 ? -16.873 -7.874 3.029 1.00 97.19 192 HIS A CA 1
ATOM 1528 C C . HIS A 1 192 ? -17.545 -6.567 3.498 1.00 97.19 192 HIS A C 1
ATOM 1530 O O . HIS A 1 192 ? -16.855 -5.552 3.674 1.00 97.19 192 HIS A O 1
ATOM 1536 N N . PRO A 1 193 ? -18.890 -6.527 3.598 1.00 95.56 193 PRO A N 1
ATOM 1537 C CA . PRO A 1 193 ? -19.643 -5.293 3.843 1.00 95.56 193 PRO A CA 1
ATOM 1538 C C . PRO A 1 193 ? -19.352 -4.653 5.208 1.00 95.56 193 PRO A C 1
ATOM 1540 O O . PRO A 1 193 ? -19.606 -3.465 5.389 1.00 95.56 193 PRO A O 1
ATOM 1543 N N . GLU A 1 194 ? -18.807 -5.415 6.155 1.00 95.25 194 GLU A N 1
ATOM 1544 C CA . GLU A 1 194 ? -18.384 -4.969 7.483 1.00 95.25 194 GLU A CA 1
ATOM 1545 C C . GLU A 1 194 ? -17.079 -4.157 7.481 1.00 95.25 194 GLU A C 1
ATOM 1547 O O . GLU A 1 194 ? -16.774 -3.474 8.459 1.00 95.25 194 GLU A O 1
ATOM 1552 N N . ILE A 1 195 ? -16.308 -4.214 6.391 1.00 97.06 195 ILE A N 1
ATOM 1553 C CA . ILE A 1 195 ? -14.987 -3.592 6.298 1.00 97.06 195 ILE A CA 1
ATOM 1554 C C . ILE A 1 195 ? -15.098 -2.182 5.715 1.00 97.06 195 ILE A C 1
ATOM 1556 O O . ILE A 1 195 ? -15.544 -1.974 4.584 1.00 97.06 195 ILE A O 1
ATOM 1560 N N . ASN A 1 196 ? -14.626 -1.190 6.465 1.00 95.62 196 ASN A N 1
ATOM 1561 C CA . ASN A 1 196 ? -14.441 0.157 5.936 1.00 95.62 196 ASN A CA 1
ATOM 1562 C C . ASN A 1 196 ? -13.215 0.200 5.018 1.00 95.62 196 ASN A C 1
ATOM 1564 O O . ASN A 1 196 ? -12.220 -0.468 5.270 1.00 95.62 196 ASN A O 1
ATOM 1568 N N . TYR A 1 197 ? -13.226 1.012 3.969 1.00 96.12 197 TYR A N 1
ATOM 1569 C CA . TYR A 1 197 ? -12.058 1.194 3.120 1.00 96.12 197 TYR A CA 1
ATOM 1570 C C . TYR A 1 197 ? -11.820 2.655 2.770 1.00 96.12 197 TYR A C 1
ATOM 1572 O O . TYR A 1 197 ? -12.755 3.440 2.604 1.00 96.12 197 TYR A O 1
ATOM 1580 N N . CYS A 1 198 ? -10.545 3.004 2.621 1.00 95.56 198 CYS A N 1
ATOM 1581 C CA . CYS A 1 198 ? -10.091 4.312 2.181 1.00 95.56 198 CYS A CA 1
ATOM 1582 C C . CYS A 1 198 ? -8.957 4.162 1.164 1.00 95.56 198 CYS A C 1
ATOM 1584 O O . CYS A 1 198 ? -7.979 3.454 1.398 1.00 95.56 198 CYS A O 1
ATOM 1586 N N . ILE A 1 199 ? -9.098 4.842 0.031 1.00 95.25 199 ILE A N 1
ATOM 1587 C CA . ILE A 1 199 ? -8.117 4.885 -1.047 1.00 95.25 199 ILE A CA 1
ATOM 1588 C C . ILE A 1 199 ? -7.589 6.312 -1.142 1.00 95.25 199 ILE A C 1
ATOM 1590 O O . ILE A 1 199 ? -8.341 7.241 -1.447 1.00 95.25 199 ILE A O 1
ATOM 1594 N N . ALA A 1 200 ? -6.297 6.482 -0.897 1.00 94.06 200 ALA A N 1
ATOM 1595 C CA . ALA A 1 200 ? -5.569 7.718 -1.120 1.00 94.06 200 ALA A CA 1
ATOM 1596 C C . ALA A 1 200 ? -5.015 7.744 -2.552 1.00 94.06 200 ALA A C 1
ATOM 1598 O O . ALA A 1 200 ? -4.256 6.860 -2.947 1.00 94.06 200 ALA A O 1
ATOM 1599 N N . PHE A 1 201 ? -5.350 8.779 -3.316 1.00 91.56 201 PHE A N 1
ATOM 1600 C CA . PHE A 1 201 ? -4.881 9.005 -4.681 1.00 91.56 201 PHE A CA 1
ATOM 1601 C C . PHE A 1 201 ? -3.838 10.114 -4.700 1.00 91.56 201 PHE A C 1
ATOM 1603 O O . PHE A 1 201 ? -4.172 11.289 -4.535 1.00 91.56 201 PHE A O 1
ATOM 1610 N N . GLY A 1 202 ? -2.581 9.746 -4.931 1.00 88.62 202 GLY A N 1
ATOM 1611 C CA . GLY A 1 202 ? -1.524 10.707 -5.214 1.00 88.62 202 GLY A CA 1
ATOM 1612 C C . GLY A 1 202 ? -1.653 11.232 -6.641 1.00 88.62 202 GLY A C 1
ATOM 1613 O O . GLY A 1 202 ? -1.625 10.448 -7.588 1.00 88.62 202 GLY A O 1
ATOM 1614 N N . THR A 1 203 ? -1.751 12.551 -6.787 1.00 85.38 203 THR A N 1
ATOM 1615 C CA . THR A 1 203 ? -1.787 13.240 -8.085 1.00 85.38 203 THR A CA 1
ATOM 1616 C C . THR A 1 203 ? -0.631 14.224 -8.197 1.00 85.38 203 THR A C 1
ATOM 1618 O O . THR A 1 203 ? -0.300 14.896 -7.219 1.00 85.38 203 THR A O 1
ATOM 1621 N N . ARG A 1 204 ? -0.027 14.340 -9.384 1.00 86.12 204 ARG A N 1
ATOM 1622 C CA . ARG A 1 204 ? 0.963 15.387 -9.701 1.00 86.12 204 ARG A CA 1
ATOM 1623 C C . ARG A 1 204 ? 0.395 16.353 -10.725 1.00 86.12 204 ARG A C 1
ATOM 1625 O O . ARG A 1 204 ? -0.021 15.939 -11.802 1.00 86.12 204 ARG A O 1
ATOM 1632 N N . ARG A 1 205 ? 0.438 17.652 -10.426 1.00 83.12 205 ARG A N 1
ATOM 1633 C CA . ARG A 1 205 ? 0.111 18.706 -11.396 1.00 83.12 205 ARG A CA 1
ATOM 1634 C C . ARG A 1 205 ? 1.283 19.653 -11.555 1.00 83.12 205 ARG A C 1
ATOM 1636 O O . ARG A 1 205 ? 1.866 20.082 -10.566 1.00 83.12 205 ARG A O 1
ATOM 1643 N N . LYS A 1 206 ? 1.592 20.004 -12.800 1.00 85.19 206 LYS A N 1
ATOM 1644 C CA . LYS A 1 206 ? 2.528 21.081 -13.113 1.00 85.19 206 LYS A CA 1
ATOM 1645 C C . LYS A 1 206 ? 1.752 22.398 -13.141 1.00 85.19 206 LYS A C 1
ATOM 1647 O O . LYS A 1 206 ? 0.804 22.527 -13.915 1.00 85.19 206 LYS A O 1
ATOM 1652 N N . LYS A 1 207 ? 2.112 23.338 -12.272 1.00 84.94 207 LYS A N 1
ATOM 1653 C CA . LYS A 1 207 ? 1.594 24.709 -12.282 1.00 84.94 207 LYS A CA 1
ATOM 1654 C C . LYS A 1 207 ? 2.136 25.483 -13.487 1.00 84.94 207 LYS A C 1
ATOM 1656 O O . LYS A 1 207 ? 3.061 25.041 -14.170 1.00 84.94 207 LYS A O 1
ATOM 1661 N N . SER A 1 208 ? 1.551 26.650 -13.745 1.00 84.62 208 SER A N 1
ATOM 1662 C CA . SER A 1 208 ? 1.939 27.540 -14.847 1.00 84.62 208 SER A CA 1
ATOM 1663 C C . SER A 1 208 ? 3.384 28.042 -14.755 1.00 84.62 208 SER A C 1
ATOM 1665 O O . SER A 1 208 ? 4.004 28.276 -15.784 1.00 84.62 208 SER A O 1
ATOM 1667 N N . ASP A 1 209 ? 3.925 28.176 -13.544 1.00 85.38 209 ASP A N 1
ATOM 1668 C CA . ASP A 1 209 ? 5.323 28.544 -13.264 1.00 85.38 209 ASP A CA 1
ATOM 1669 C C . ASP A 1 209 ? 6.307 27.365 -13.403 1.00 85.38 209 ASP A C 1
ATOM 1671 O O . ASP A 1 209 ? 7.516 27.531 -13.265 1.00 85.38 209 ASP A O 1
ATOM 1675 N N . GLY A 1 210 ? 5.798 26.167 -13.699 1.00 81.00 210 GLY A N 1
ATOM 1676 C CA . GLY A 1 210 ? 6.580 24.947 -13.826 1.00 81.00 210 GLY A CA 1
ATOM 1677 C C . GLY A 1 210 ? 6.755 24.154 -12.530 1.00 81.00 210 GLY A C 1
ATOM 1678 O O . GLY A 1 210 ? 7.268 23.036 -12.611 1.00 81.00 210 GLY A O 1
ATOM 1679 N N . GLU A 1 211 ? 6.292 24.662 -11.382 1.00 84.62 211 GLU A N 1
ATOM 1680 C CA . GLU A 1 211 ? 6.321 23.950 -10.103 1.00 84.62 211 GLU A CA 1
ATOM 1681 C C . GLU A 1 211 ? 5.450 22.685 -10.177 1.00 84.62 211 GLU A C 1
ATOM 1683 O O . GLU A 1 211 ? 4.304 22.715 -10.637 1.00 84.62 211 GLU A O 1
ATOM 1688 N N . ILE A 1 212 ? 5.981 21.549 -9.719 1.00 82.25 212 ILE A N 1
ATOM 1689 C CA . ILE A 1 212 ? 5.211 20.309 -9.591 1.00 82.25 212 ILE A CA 1
ATOM 1690 C C . ILE A 1 212 ? 4.615 20.263 -8.189 1.00 82.25 212 ILE A C 1
ATOM 1692 O O . ILE A 1 212 ? 5.343 20.183 -7.205 1.00 82.25 212 ILE A O 1
ATOM 1696 N N . VAL A 1 213 ? 3.286 20.253 -8.108 1.00 81.94 213 VAL A N 1
ATOM 1697 C CA . VAL A 1 213 ? 2.559 20.082 -6.850 1.00 81.94 213 VAL A CA 1
ATOM 1698 C C . VAL A 1 213 ? 1.964 18.687 -6.776 1.00 81.94 213 VAL A C 1
ATOM 1700 O O . VAL A 1 213 ? 1.229 18.255 -7.670 1.00 81.94 213 VAL A O 1
ATOM 1703 N N . GLU A 1 214 ? 2.274 18.002 -5.679 1.00 82.88 214 GLU A N 1
ATOM 1704 C CA . GLU A 1 214 ? 1.638 16.751 -5.287 1.00 82.88 214 GLU A CA 1
ATOM 1705 C C . GLU A 1 214 ? 0.429 17.030 -4.395 1.00 82.88 214 GLU A C 1
ATOM 1707 O O . GLU A 1 214 ? 0.509 17.813 -3.451 1.00 82.88 214 GLU A O 1
ATOM 1712 N N . ASN A 1 215 ? -0.693 16.376 -4.693 1.00 82.50 215 ASN A N 1
ATOM 1713 C CA . ASN A 1 215 ? -1.884 16.398 -3.849 1.00 82.50 215 ASN A CA 1
ATOM 1714 C C . ASN A 1 215 ? -2.382 14.974 -3.611 1.00 82.50 215 ASN A C 1
ATOM 1716 O O . ASN A 1 215 ? -2.417 14.174 -4.550 1.00 82.50 215 ASN A O 1
ATOM 1720 N N . THR A 1 216 ? -2.846 14.704 -2.392 1.00 86.50 216 THR A N 1
ATOM 1721 C CA . THR A 1 216 ? -3.555 13.469 -2.045 1.00 86.50 216 THR A CA 1
ATOM 1722 C C . THR A 1 216 ? -5.058 13.739 -2.021 1.00 86.50 216 THR A C 1
ATOM 1724 O O . THR A 1 216 ? -5.533 14.557 -1.234 1.00 86.50 216 THR A O 1
ATOM 1727 N N . GLY A 1 217 ? -5.814 13.064 -2.886 1.00 87.06 217 GLY A N 1
ATOM 1728 C CA . GLY A 1 217 ? -7.273 12.967 -2.778 1.00 87.06 217 GLY A CA 1
ATOM 1729 C C . GLY A 1 217 ? -7.682 11.666 -2.090 1.00 87.06 217 GLY A C 1
ATOM 1730 O O . GLY A 1 217 ? -6.914 10.709 -2.105 1.00 87.06 217 GLY A O 1
ATOM 1731 N N . TYR A 1 218 ? -8.892 11.596 -1.534 1.00 88.38 218 TYR A N 1
ATOM 1732 C CA . TYR A 1 218 ? -9.400 10.370 -0.909 1.00 88.38 218 TYR A CA 1
ATOM 1733 C C . TYR A 1 218 ? -10.718 9.922 -1.508 1.00 88.38 218 TYR A C 1
ATOM 1735 O O . TYR A 1 218 ? -11.553 10.735 -1.903 1.00 88.38 218 TYR A O 1
ATOM 1743 N N . LEU A 1 219 ? -10.915 8.610 -1.493 1.00 88.31 219 LEU A N 1
ATOM 1744 C CA . LEU A 1 219 ? -12.202 7.971 -1.682 1.00 88.31 219 LEU A CA 1
ATOM 1745 C C . LEU A 1 219 ? -12.389 6.927 -0.592 1.00 88.31 219 LEU A C 1
ATOM 1747 O O . LEU A 1 219 ? -11.554 6.039 -0.455 1.00 88.31 219 LEU A O 1
ATOM 1751 N N . HIS A 1 220 ? -13.485 6.998 0.151 1.00 88.69 220 HIS A N 1
ATOM 1752 C CA . HIS A 1 220 ? -13.766 6.048 1.221 1.00 88.69 220 HIS A CA 1
ATOM 1753 C C . HIS A 1 220 ? -15.264 5.801 1.382 1.00 88.69 220 HIS A C 1
ATOM 1755 O O . HIS A 1 220 ? -16.082 6.606 0.934 1.00 88.69 220 HIS A O 1
ATOM 1761 N N . ASN A 1 221 ? -15.612 4.688 2.028 1.00 87.56 221 ASN A N 1
ATOM 1762 C CA . ASN A 1 221 ? -16.979 4.390 2.468 1.00 87.56 221 ASN A CA 1
ATOM 1763 C C . ASN A 1 221 ? -17.208 4.700 3.963 1.00 87.56 221 ASN A C 1
ATOM 1765 O O . ASN A 1 221 ? -18.322 4.513 4.442 1.00 87.56 221 ASN A O 1
ATOM 1769 N N . CYS A 1 222 ? -16.193 5.197 4.682 1.00 79.50 222 CYS A N 1
ATOM 1770 C CA . CYS A 1 222 ? -16.307 5.572 6.092 1.00 79.50 222 CYS A CA 1
ATOM 1771 C C . CYS A 1 222 ? -17.306 6.732 6.252 1.00 79.50 222 CYS A C 1
ATOM 1773 O O . CYS A 1 222 ? -16.964 7.878 5.942 1.00 79.50 222 CYS A O 1
ATOM 1775 N N . GLN A 1 223 ? -18.533 6.439 6.690 1.00 64.44 223 GLN A N 1
ATOM 1776 C CA . GLN A 1 223 ? -19.547 7.452 6.996 1.00 64.44 223 GLN A CA 1
ATOM 1777 C C . GLN A 1 223 ? -19.073 8.326 8.169 1.00 64.44 223 GLN A C 1
ATOM 1779 O O . GLN A 1 223 ? -18.350 7.851 9.042 1.00 64.44 223 GLN A O 1
ATOM 1784 N N . ASP A 1 224 ? -19.418 9.615 8.145 1.00 63.00 224 ASP A N 1
ATOM 1785 C CA . ASP A 1 224 ? -19.110 10.606 9.194 1.00 63.00 224 ASP A CA 1
ATOM 1786 C C . ASP A 1 224 ? -17.615 10.845 9.502 1.00 63.00 224 ASP A C 1
ATOM 1788 O O . ASP A 1 224 ? -17.262 11.587 10.421 1.00 63.00 224 ASP A O 1
ATOM 1792 N N . LEU A 1 225 ? -16.714 10.282 8.691 1.00 64.00 225 LEU A N 1
ATOM 1793 C CA . LEU A 1 225 ? -15.273 10.458 8.821 1.00 64.00 225 LEU A CA 1
ATOM 1794 C C . LEU A 1 225 ? -14.782 11.597 7.918 1.00 64.00 225 LEU A C 1
ATOM 1796 O O . LEU A 1 225 ? -14.702 11.452 6.699 1.00 64.00 225 LEU A O 1
ATOM 1800 N N . SER A 1 226 ? -14.387 12.722 8.515 1.00 62.19 226 SER A N 1
ATOM 1801 C CA . SER A 1 226 ? -13.595 13.733 7.808 1.00 62.19 226 SER A CA 1
ATOM 1802 C C . SER A 1 226 ? -12.131 13.301 7.807 1.00 62.19 226 SER A C 1
ATOM 1804 O O . SER A 1 226 ? -11.453 13.371 8.836 1.00 62.19 226 SER A O 1
ATOM 1806 N N . MET A 1 227 ? -11.639 12.819 6.662 1.00 66.62 227 MET A N 1
ATOM 1807 C CA . MET A 1 227 ? -10.216 12.526 6.503 1.00 66.62 227 MET A CA 1
ATOM 1808 C C . MET A 1 227 ? -9.424 13.834 6.633 1.00 66.62 227 MET A C 1
ATOM 1810 O O . MET A 1 227 ? -9.727 14.799 5.923 1.00 66.62 227 MET 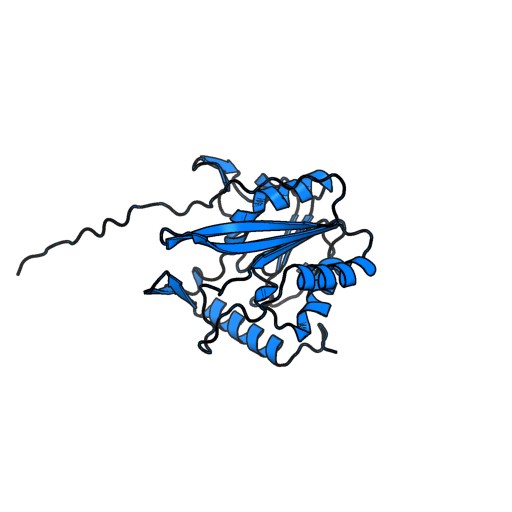A O 1
ATOM 1814 N N . PRO A 1 228 ? -8.414 13.909 7.518 1.00 59.06 228 PRO A N 1
ATOM 1815 C CA . PRO A 1 228 ? -7.613 15.115 7.635 1.00 59.06 228 PRO A CA 1
ATOM 1816 C C . PRO A 1 228 ? -6.938 15.383 6.286 1.00 59.06 228 PRO A C 1
ATOM 1818 O O . PRO A 1 228 ? -6.246 14.520 5.750 1.00 59.06 228 PRO A O 1
ATOM 1821 N N . GLY A 1 229 ? -7.109 16.587 5.732 1.00 53.22 229 GLY A N 1
ATOM 1822 C CA . GLY A 1 229 ? -6.246 17.037 4.641 1.00 53.22 229 GLY A CA 1
ATOM 1823 C C . GLY A 1 229 ? -4.794 16.926 5.114 1.00 53.22 229 GLY A C 1
ATOM 1824 O O . GLY A 1 229 ? -4.430 17.546 6.116 1.00 53.22 229 GLY A O 1
ATOM 1825 N N . GLU A 1 230 ? -3.991 16.080 4.467 1.00 52.62 230 GLU A N 1
ATOM 1826 C CA . GLU A 1 230 ? -2.634 15.756 4.916 1.00 52.62 230 GLU A CA 1
ATOM 1827 C C . GLU A 1 230 ? -1.759 17.019 4.897 1.00 52.62 230 GLU A C 1
ATOM 1829 O O . GLU A 1 230 ? -1.298 17.469 3.852 1.00 52.62 230 GLU A O 1
ATOM 1834 N N . LYS A 1 231 ? -1.513 17.614 6.071 1.00 44.12 231 LYS A N 1
ATOM 1835 C CA . LYS A 1 231 ? -0.406 18.558 6.267 1.00 44.12 231 LYS A CA 1
ATOM 1836 C C . LYS A 1 231 ? 0.814 17.741 6.699 1.00 44.12 231 LYS A C 1
ATOM 1838 O O . LYS A 1 231 ? 0.863 17.273 7.834 1.00 44.12 231 LYS A O 1
ATOM 1843 N N . TYR A 1 232 ? 1.716 17.532 5.739 1.00 45.69 232 TYR A N 1
ATOM 1844 C CA . TYR A 1 232 ? 2.996 16.810 5.763 1.00 45.69 232 TYR A CA 1
ATOM 1845 C C . TYR A 1 232 ? 3.565 16.458 7.156 1.00 45.69 232 TYR A C 1
ATOM 1847 O O . TYR A 1 232 ? 3.975 17.334 7.918 1.00 45.69 232 TYR A O 1
ATOM 1855 N N . ALA A 1 233 ? 3.662 15.158 7.447 1.00 43.97 233 ALA A N 1
ATOM 1856 C CA . ALA A 1 233 ? 4.609 14.610 8.415 1.00 43.97 233 ALA A CA 1
ATOM 1857 C C . ALA A 1 233 ? 5.763 13.978 7.619 1.00 43.97 233 ALA A C 1
ATOM 1859 O O . ALA A 1 233 ? 5.520 13.161 6.733 1.00 43.97 233 ALA A O 1
ATOM 1860 N N . SER A 1 234 ? 7.002 14.388 7.886 1.00 38.34 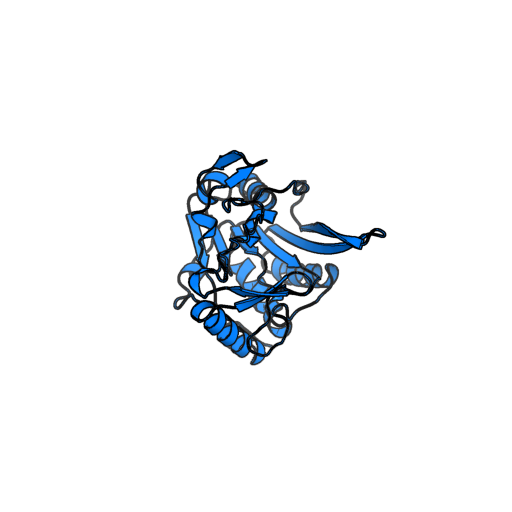234 SER A N 1
ATOM 1861 C CA . SER A 1 234 ? 8.193 13.895 7.178 1.00 38.34 234 SER A CA 1
ATOM 1862 C C . SER A 1 234 ? 9.016 12.990 8.101 1.00 38.34 234 SER A C 1
ATOM 1864 O O . SER A 1 234 ? 9.156 13.335 9.275 1.00 38.34 234 SER A O 1
ATOM 1866 N N . PRO A 1 235 ? 9.599 11.879 7.620 1.00 36.56 235 PRO A N 1
ATOM 1867 C CA . PRO A 1 235 ? 10.601 11.136 8.386 1.00 36.56 235 PRO A CA 1
ATOM 1868 C C . PRO A 1 235 ? 11.912 11.943 8.468 1.00 36.56 235 PRO A C 1
ATOM 1870 O O . PRO A 1 235 ? 12.235 12.679 7.532 1.00 36.56 235 PRO A O 1
ATOM 1873 N N . VAL A 1 236 ? 12.694 11.818 9.553 1.00 42.62 236 VAL A N 1
ATOM 1874 C CA . VAL A 1 236 ? 14.073 12.355 9.566 1.00 42.62 236 VAL A CA 1
ATOM 1875 C C . VAL A 1 236 ? 14.938 11.501 8.644 1.00 42.62 236 VAL A C 1
ATOM 1877 O O . VAL A 1 236 ? 15.219 10.341 8.933 1.00 42.62 236 VAL A O 1
ATOM 1880 N N . GLY A 1 237 ? 15.455 12.113 7.586 1.00 36.16 237 GLY A N 1
ATOM 1881 C CA . GLY A 1 237 ? 16.865 11.970 7.244 1.00 36.16 237 GLY A CA 1
ATOM 1882 C C . GLY A 1 237 ? 17.584 13.196 7.797 1.00 36.16 237 GLY A C 1
ATOM 1883 O O . GLY A 1 237 ? 17.009 14.283 7.810 1.00 36.16 237 GLY A O 1
ATOM 1884 N N . LYS A 1 238 ? 18.808 13.032 8.299 1.00 31.77 238 LYS A N 1
ATOM 1885 C CA . LYS A 1 238 ? 19.702 14.163 8.562 1.00 31.77 238 LYS A CA 1
ATOM 1886 C C . LYS A 1 238 ? 19.683 15.060 7.322 1.00 31.77 238 LYS A C 1
ATOM 1888 O O . LYS A 1 238 ? 20.060 14.594 6.251 1.00 31.77 238 LYS A O 1
ATOM 1893 N N . ASP A 1 239 ? 19.232 16.300 7.454 1.00 34.06 239 ASP A N 1
ATOM 1894 C CA . ASP A 1 239 ? 19.522 17.299 6.433 1.00 34.06 239 ASP A CA 1
ATOM 1895 C C . ASP A 1 239 ? 21.051 17.414 6.380 1.00 34.06 239 ASP A C 1
ATOM 1897 O O . ASP A 1 239 ? 21.723 17.416 7.422 1.00 34.06 239 ASP A O 1
ATOM 1901 N N . PRO A 1 240 ? 21.623 17.540 5.190 1.00 33.19 240 PRO A N 1
ATOM 1902 C CA . PRO A 1 240 ? 22.216 18.840 5.000 1.00 33.19 240 PRO A CA 1
ATOM 1903 C C . PRO A 1 240 ? 21.886 19.366 3.616 1.00 33.19 240 PRO A C 1
ATOM 1905 O O . PRO A 1 240 ? 21.936 18.645 2.625 1.00 33.19 240 PRO A O 1
ATOM 1908 N N . LYS A 1 241 ? 21.693 20.683 3.554 1.00 30.36 241 LYS A N 1
ATOM 1909 C CA . LYS A 1 241 ? 22.212 21.505 2.461 1.00 30.36 241 LYS A CA 1
ATOM 1910 C C . LYS A 1 241 ? 23.330 20.760 1.723 1.00 30.36 241 LYS A C 1
ATOM 1912 O O . LYS A 1 241 ? 24.407 20.572 2.293 1.00 30.36 241 LYS A O 1
ATOM 1917 N N . GLU A 1 242 ? 23.095 20.399 0.467 1.00 31.86 242 GLU A N 1
ATOM 1918 C CA . GLU A 1 242 ? 24.165 20.202 -0.501 1.00 31.86 242 GLU A CA 1
ATOM 1919 C C . GLU A 1 242 ? 24.953 21.513 -0.577 1.00 31.86 242 GLU A C 1
ATOM 1921 O O . GLU A 1 242 ? 24.663 22.431 -1.338 1.00 31.86 242 GLU A O 1
ATOM 1926 N N . LYS A 1 243 ? 25.948 21.641 0.294 1.00 29.34 243 LYS A N 1
ATOM 1927 C CA . LYS A 1 243 ? 27.181 22.320 -0.048 1.00 29.34 243 LYS A CA 1
ATOM 1928 C C . LYS A 1 243 ? 28.167 21.208 -0.345 1.00 29.34 243 LYS A C 1
ATOM 1930 O O . LYS A 1 243 ? 28.829 20.713 0.562 1.00 29.34 243 LYS A O 1
ATOM 1935 N N . SER A 1 244 ? 28.263 20.825 -1.614 1.00 30.20 244 SER A N 1
ATOM 1936 C CA . SER A 1 244 ? 29.499 20.241 -2.114 1.00 30.20 244 SER A CA 1
ATOM 1937 C C . SER A 1 244 ? 30.584 21.301 -1.926 1.00 30.20 244 SER A C 1
ATOM 1939 O O . SER A 1 244 ? 30.671 22.280 -2.668 1.00 30.20 244 SER A O 1
ATOM 1941 N N . VAL A 1 245 ? 31.362 21.150 -0.859 1.00 30.92 245 VAL A N 1
ATOM 1942 C CA . VAL A 1 245 ? 32.657 21.799 -0.725 1.00 30.92 245 VAL A CA 1
ATOM 1943 C C . VAL A 1 245 ? 33.524 21.195 -1.822 1.00 30.92 245 VAL A C 1
ATOM 1945 O O . VAL A 1 245 ? 33.947 20.048 -1.724 1.00 30.92 245 VAL A O 1
ATOM 1948 N N . THR A 1 246 ? 33.749 21.948 -2.894 1.00 31.69 246 THR A N 1
ATOM 1949 C CA . THR A 1 246 ? 34.895 21.715 -3.768 1.00 31.69 246 THR A CA 1
ATOM 1950 C C . THR A 1 246 ? 36.142 22.004 -2.941 1.00 31.69 246 THR A C 1
ATOM 1952 O O . THR A 1 246 ? 36.457 23.170 -2.690 1.00 31.69 246 THR A O 1
ATOM 1955 N N . ALA A 1 247 ? 36.828 20.958 -2.490 1.00 31.22 247 ALA A N 1
ATOM 1956 C CA . ALA A 1 247 ? 38.244 21.068 -2.196 1.00 31.22 247 ALA A CA 1
ATOM 1957 C C . ALA A 1 247 ? 38.942 21.320 -3.539 1.00 31.22 247 ALA A C 1
ATOM 1959 O O . ALA A 1 247 ? 38.925 20.472 -4.428 1.00 31.22 247 ALA A O 1
ATOM 1960 N N . ARG A 1 248 ? 39.456 22.539 -3.712 1.00 35.38 248 ARG A N 1
ATOM 1961 C CA . ARG A 1 248 ? 40.596 22.766 -4.593 1.00 35.38 248 ARG A CA 1
ATOM 1962 C C . ARG A 1 248 ? 41.790 22.195 -3.843 1.00 35.38 248 ARG A C 1
ATOM 1964 O O . ARG A 1 248 ? 42.091 22.688 -2.760 1.00 35.38 248 ARG A O 1
ATOM 1971 N N . GLU A 1 249 ? 42.398 21.161 -4.393 1.00 32.97 249 GLU A N 1
ATOM 1972 C CA . GLU A 1 249 ? 43.814 20.915 -4.171 1.00 32.97 249 GLU A CA 1
ATOM 1973 C C . GLU A 1 249 ? 44.518 21.279 -5.469 1.00 32.97 249 GLU A C 1
ATOM 1975 O O . GLU A 1 249 ? 44.062 20.946 -6.566 1.00 32.97 249 GLU A O 1
ATOM 1980 N N . ASP A 1 250 ? 45.531 22.108 -5.279 1.00 36.78 250 ASP A N 1
ATOM 1981 C CA . ASP A 1 250 ? 46.429 22.648 -6.273 1.00 36.78 250 ASP A CA 1
ATOM 1982 C C . ASP A 1 250 ? 47.280 21.526 -6.883 1.00 36.78 250 ASP A C 1
ATOM 1984 O O . ASP A 1 250 ? 47.779 20.672 -6.153 1.00 36.78 250 ASP A O 1
ATOM 1988 N N . ASP A 1 251 ? 47.433 21.568 -8.206 1.00 35.34 251 ASP A N 1
ATOM 1989 C CA . ASP A 1 251 ? 48.683 21.347 -8.948 1.00 35.34 251 ASP A CA 1
ATOM 1990 C C . ASP A 1 251 ? 48.546 21.977 -10.349 1.00 35.34 251 ASP A C 1
ATOM 1992 O O . ASP A 1 251 ? 47.532 21.706 -11.041 1.00 35.34 251 ASP A O 1
#

Secondary structure (DSSP, 8-state):
---SSS--HHHHHHHHHHHHHHHH-EEEEETTEEEEE-GGGS--SGGGGGGHHHHHHHHHHHT--EEEEET-TT-GGGTSPEEETTEEEESSHHHHHT-SEEEEE-TTT-S--HHHHS-EEEEEEES-GGGS-HHHHHHHHHHHHHHEEEEEEEEEESS--SBBPTTSSBS------HHHHHHHHHHHHHH-TT-EEEEEEEEEEE-TTS-EEEEEEEEE--TT--PPP-----BPPPP------------

Sequence (251 aa):
MFSEIEPSPRYRQLLELYKLMHGHGVSRRSGNEVIDVAAHNTFLGRGIFRHINSIRTLIQVSGSISILDYGSGKGVQYTDDVLRNGKKVSNSLHEYWKVQDVACFDPGISDEDDALDKKYDGVIATNVLDLIPEEDLKWVVERLFSRANKFVFCNVADFPSPTSLPSGENARVTKRSSLWWRALFAEANKKHPEINYCIAFGTRRKKSDGEIVENTGYLHNCQDLSMPGEKYASPVGKDPKEKSVTAREDD